Protein AF-A0AAN5CXR8-F1 (afdb_monomer_lite)

Radius of gyration: 28.24 Å; chains: 1; bounding box: 109×48×50 Å

Secondary structure (DSSP, 8-state):
---S--------EEEEEEEE-SS-EEEEEEPPTTS-S-EEEESS--GGGEEEEEEEEETTEEEEEEEETTT--EEEE-SS-EEEE---TT-GGG-EEEEEETTEEEEEETTT--EEEE-TTS-EEEESS---BEEEE--TT-------------HHHHHHHHHHHHHHHHHHHHHHHHHHHHHHHHHHT--

InterPro domains:
  IPR052883 Hisactophilin [PTHR33351] (24-126)

Sequence (191 aa):
NLSRNERASQKSFQFMVYVATVKDELYLRGGDENSNYDLELSSNCGECEHWSISKWRQRNEVGVLLKANCSGLFLVARDDHFELFEMLVGQPEQEWLPVKEENGWSFLSRFHKSWFEIYKDDNVSLVGMPTFFELEPWKEGGNAPHKNSSESPPIVVIAVVCIFVGACIAIGISYIIYKSICIRSLFINIC

Structure (mmCIF, N/CA/C/O backbone):
data_AF-A0AAN5CXR8-F1
#
_entry.id   AF-A0AAN5CXR8-F1
#
loop_
_atom_site.group_PDB
_atom_site.id
_atom_site.type_symbol
_atom_site.label_atom_id
_atom_site.label_alt_id
_atom_site.label_comp_id
_atom_site.label_asym_id
_atom_site.label_entity_id
_atom_site.label_seq_id
_atom_site.pdbx_PDB_ins_code
_atom_site.Cartn_x
_atom_site.Cartn_y
_atom_site.Cartn_z
_atom_site.occupancy
_atom_site.B_iso_or_equiv
_atom_site.auth_seq_id
_atom_site.auth_comp_id
_atom_site.auth_asym_id
_atom_site.auth_atom_id
_atom_site.pdbx_PDB_model_num
ATOM 1 N N . ASN A 1 1 ? 36.975 -2.318 -16.593 1.00 39.12 1 ASN A N 1
ATOM 2 C CA . ASN A 1 1 ? 36.931 -3.284 -15.475 1.00 39.12 1 ASN A CA 1
ATOM 3 C C . ASN A 1 1 ? 36.636 -2.557 -14.176 1.00 39.12 1 ASN A C 1
ATOM 5 O O . ASN A 1 1 ? 37.562 -2.149 -13.494 1.00 39.12 1 ASN A O 1
ATOM 9 N N . LEU A 1 2 ? 35.352 -2.347 -13.874 1.00 35.88 2 LEU A N 1
ATOM 10 C CA . LEU A 1 2 ? 34.892 -1.860 -12.572 1.00 35.88 2 LEU A CA 1
ATOM 11 C C . LEU A 1 2 ? 34.476 -3.083 -11.753 1.00 35.88 2 LEU A C 1
ATOM 13 O O . LEU A 1 2 ? 33.657 -3.887 -12.199 1.00 35.88 2 LEU A O 1
ATOM 17 N N . SER A 1 3 ? 35.123 -3.273 -10.609 1.00 44.94 3 SER A N 1
ATOM 18 C CA . SER A 1 3 ? 34.946 -4.427 -9.736 1.00 44.94 3 SER A CA 1
ATOM 19 C C . SER A 1 3 ? 33.550 -4.451 -9.110 1.00 44.94 3 SER A C 1
ATOM 21 O O . SER A 1 3 ? 33.197 -3.582 -8.316 1.00 44.94 3 SER A O 1
ATOM 23 N N . ARG A 1 4 ? 32.798 -5.510 -9.437 1.00 49.12 4 ARG A N 1
ATOM 24 C CA . ARG A 1 4 ? 31.786 -6.154 -8.582 1.00 49.12 4 ARG A CA 1
ATOM 25 C C . ARG A 1 4 ? 32.277 -6.174 -7.130 1.00 49.12 4 ARG A C 1
ATOM 27 O O . ARG A 1 4 ? 33.248 -6.880 -6.884 1.00 49.12 4 ARG A O 1
ATOM 34 N N . ASN A 1 5 ? 31.637 -5.444 -6.212 1.00 41.53 5 ASN A N 1
ATOM 35 C CA . ASN A 1 5 ? 31.382 -5.875 -4.818 1.00 41.53 5 ASN A CA 1
ATOM 36 C C . ASN A 1 5 ? 30.957 -4.775 -3.838 1.00 41.53 5 ASN A C 1
ATOM 38 O O . ASN A 1 5 ? 30.874 -5.046 -2.643 1.00 41.53 5 ASN A O 1
ATOM 42 N N . GLU A 1 6 ? 30.531 -3.596 -4.284 1.00 38.72 6 GLU A N 1
ATOM 43 C CA . GLU A 1 6 ? 29.634 -2.796 -3.441 1.00 38.72 6 GLU A CA 1
ATOM 44 C C . GLU A 1 6 ? 28.218 -3.362 -3.549 1.00 38.72 6 GLU A C 1
ATOM 46 O O . GLU A 1 6 ? 27.314 -2.800 -4.163 1.00 38.72 6 GLU A O 1
ATOM 51 N N . ARG A 1 7 ? 28.034 -4.542 -2.945 1.00 41.50 7 ARG A N 1
ATOM 52 C CA . ARG A 1 7 ? 26.725 -5.026 -2.524 1.00 41.50 7 ARG A CA 1
ATOM 53 C C . ARG A 1 7 ? 26.321 -4.091 -1.386 1.00 41.50 7 ARG A C 1
ATOM 55 O O . ARG A 1 7 ? 26.543 -4.392 -0.216 1.00 41.50 7 ARG A O 1
ATOM 62 N N . ALA A 1 8 ? 25.857 -2.894 -1.754 1.00 40.19 8 ALA A N 1
ATOM 63 C CA . ALA A 1 8 ? 25.241 -1.959 -0.835 1.00 40.19 8 ALA A CA 1
ATOM 64 C C . ALA A 1 8 ? 24.247 -2.780 -0.022 1.00 40.19 8 ALA A C 1
ATOM 66 O O . ALA A 1 8 ? 23.351 -3.400 -0.593 1.00 40.19 8 ALA A O 1
ATOM 67 N N . SER A 1 9 ? 24.483 -2.869 1.286 1.00 39.34 9 SER A N 1
ATOM 68 C CA . SER A 1 9 ? 23.532 -3.424 2.236 1.00 39.34 9 SER A CA 1
ATOM 69 C C . SER A 1 9 ? 22.230 -2.660 2.012 1.00 39.34 9 SER A C 1
ATOM 71 O O . SER A 1 9 ? 22.087 -1.505 2.422 1.00 39.34 9 SER A O 1
ATOM 73 N N . GLN A 1 10 ? 21.337 -3.252 1.220 1.00 45.62 10 GLN A N 1
ATOM 74 C CA . GLN A 1 10 ? 20.035 -2.704 0.908 1.00 45.62 10 GLN A CA 1
ATOM 75 C C . GLN A 1 10 ? 19.272 -2.837 2.217 1.00 45.62 10 GLN A C 1
ATOM 77 O O . GLN A 1 10 ? 18.736 -3.894 2.522 1.00 45.62 10 GLN A O 1
ATOM 82 N N . LYS A 1 11 ? 19.368 -1.802 3.062 1.00 48.97 11 LYS A N 1
ATOM 83 C CA . LYS A 1 11 ? 18.644 -1.730 4.328 1.00 48.97 11 LYS A CA 1
ATOM 84 C C . LYS A 1 11 ? 17.158 -1.815 3.996 1.00 48.97 11 LYS A C 1
ATOM 86 O O . LYS A 1 11 ? 16.566 -0.821 3.576 1.00 48.97 11 LYS A O 1
ATOM 91 N N . SER A 1 12 ? 16.608 -3.015 4.112 1.00 54.88 12 SER A N 1
ATOM 92 C CA . SER A 1 12 ? 15.180 -3.274 4.097 1.00 54.88 12 SER A CA 1
ATOM 93 C C . SER A 1 12 ? 14.640 -2.942 5.479 1.00 54.88 12 SER A C 1
ATOM 95 O O . SER A 1 12 ? 15.213 -3.359 6.487 1.00 54.88 12 SER A O 1
ATOM 97 N N . PHE A 1 13 ? 13.561 -2.173 5.524 1.00 64.44 13 PHE A N 1
ATOM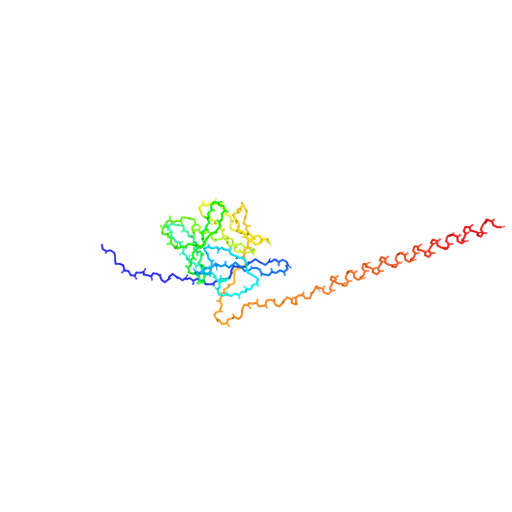 98 C CA . PHE A 1 13 ? 12.827 -1.918 6.759 1.00 64.44 13 PHE A CA 1
ATOM 99 C C . PHE A 1 13 ? 11.549 -2.743 6.714 1.00 64.44 13 PHE A C 1
ATOM 101 O O . PHE A 1 13 ? 10.846 -2.713 5.703 1.00 64.44 13 PHE A O 1
ATOM 108 N N . GLN A 1 14 ? 11.285 -3.491 7.782 1.00 67.81 14 GLN A N 1
ATOM 109 C CA . GLN A 1 14 ? 10.038 -4.224 7.957 1.00 67.81 14 GLN A CA 1
ATOM 110 C C . GLN A 1 14 ? 9.031 -3.346 8.689 1.00 67.81 14 GLN A C 1
ATOM 112 O O . GLN A 1 14 ? 9.371 -2.660 9.658 1.00 67.81 14 GLN A O 1
ATOM 117 N N . PHE A 1 15 ? 7.804 -3.357 8.201 1.00 64.38 15 PHE A N 1
ATOM 118 C CA . PHE A 1 15 ? 6.719 -2.535 8.695 1.00 64.38 15 PHE A CA 1
ATOM 119 C C . PHE A 1 15 ? 5.388 -3.235 8.442 1.00 64.38 15 PHE A C 1
ATOM 121 O O . PHE A 1 15 ? 5.289 -4.144 7.615 1.00 64.38 15 PHE A O 1
ATOM 128 N N . MET A 1 16 ? 4.369 -2.798 9.163 1.00 62.03 16 MET A N 1
ATOM 129 C CA . MET A 1 16 ? 2.993 -3.215 8.924 1.00 62.03 16 MET A CA 1
ATOM 130 C C . MET A 1 16 ? 2.282 -2.119 8.137 1.00 62.03 16 MET A C 1
ATOM 132 O O . MET A 1 16 ? 2.450 -0.934 8.438 1.00 62.03 16 MET A O 1
ATOM 136 N N . VAL A 1 17 ? 1.512 -2.518 7.124 1.00 62.72 17 VAL A N 1
ATOM 137 C CA . VAL A 1 17 ? 0.555 -1.636 6.451 1.00 62.72 17 VAL A CA 1
ATOM 138 C C . VAL A 1 17 ? -0.803 -1.945 7.044 1.00 62.72 17 VAL A C 1
ATOM 140 O O . VAL A 1 17 ? -1.322 -3.043 6.841 1.00 62.72 17 VAL A O 1
ATOM 143 N N . TYR A 1 18 ? -1.375 -0.989 7.765 1.00 59.44 18 TYR A N 1
ATOM 144 C CA . TYR A 1 18 ? -2.745 -1.107 8.234 1.00 59.44 18 TYR A CA 1
ATOM 145 C C . TYR A 1 18 ? -3.553 0.136 7.896 1.00 59.44 18 TYR A C 1
ATOM 147 O O . TYR A 1 18 ? -3.028 1.246 7.758 1.00 59.44 18 TYR A O 1
ATOM 155 N N . VAL A 1 19 ? -4.857 -0.075 7.769 1.00 56.62 19 VAL A N 1
ATOM 156 C CA . VAL A 1 19 ? -5.844 0.996 7.738 1.00 56.62 19 VAL A CA 1
ATOM 157 C C . VAL A 1 19 ? -6.598 0.950 9.053 1.00 56.62 19 VAL A C 1
ATOM 159 O O . VAL A 1 19 ? -7.332 0.004 9.338 1.00 56.62 19 VAL A O 1
ATOM 162 N N . ALA A 1 20 ? -6.412 1.989 9.867 1.00 48.31 20 ALA A N 1
ATOM 163 C CA . ALA A 1 20 ? -7.231 2.193 11.048 1.00 48.31 20 ALA A CA 1
ATOM 164 C C . ALA A 1 20 ? -8.621 2.646 10.591 1.00 48.31 20 ALA A C 1
ATOM 166 O O . ALA A 1 20 ? -8.821 3.793 10.182 1.00 48.31 20 ALA A O 1
ATOM 167 N N . THR A 1 21 ? -9.599 1.744 10.633 1.00 51.78 21 THR A N 1
ATOM 168 C CA . THR A 1 21 ? -10.997 2.146 10.493 1.00 51.78 21 THR A CA 1
ATOM 169 C C . THR A 1 21 ? -11.557 2.517 11.867 1.00 51.78 21 THR A C 1
ATOM 171 O O . THR A 1 21 ? -11.024 2.143 12.905 1.00 51.78 21 THR A O 1
ATOM 174 N N . VAL A 1 22 ? -12.672 3.251 11.896 1.00 41.12 22 VAL A N 1
ATOM 175 C CA . VAL A 1 22 ? -13.345 3.678 13.142 1.00 41.12 22 VAL A CA 1
ATOM 176 C C . VAL A 1 22 ? -13.792 2.490 14.020 1.00 41.12 22 VAL A C 1
ATOM 178 O O . VAL A 1 22 ? -14.175 2.698 15.168 1.00 41.12 22 VAL A O 1
ATOM 181 N N . LYS A 1 23 ? -13.789 1.256 13.494 1.00 45.44 23 LYS A N 1
ATOM 182 C CA . LYS A 1 23 ? -14.264 0.061 14.203 1.00 45.44 23 LYS A CA 1
ATOM 183 C C . LYS A 1 23 ? -13.231 -1.057 14.319 1.00 45.44 23 LYS A C 1
ATOM 185 O O . LYS A 1 23 ? -13.226 -1.698 15.359 1.00 45.44 23 LYS A O 1
ATOM 190 N N . ASP A 1 24 ? -12.359 -1.230 13.328 1.00 56.81 24 ASP A N 1
ATOM 191 C CA . ASP A 1 24 ? -11.393 -2.332 13.275 1.00 56.81 24 ASP A CA 1
ATOM 192 C C . ASP A 1 24 ? -10.065 -1.892 12.624 1.00 56.81 24 ASP A C 1
ATOM 194 O O . ASP A 1 24 ? -10.048 -1.033 11.732 1.00 56.81 24 ASP A O 1
ATOM 198 N N . GLU A 1 25 ? -8.951 -2.483 13.061 1.00 62.22 25 GLU A N 1
ATOM 199 C CA . GLU A 1 25 ? -7.649 -2.378 12.389 1.00 62.22 25 GLU A CA 1
ATOM 200 C C . GLU A 1 25 ? -7.552 -3.502 11.352 1.00 62.22 25 GLU A C 1
ATOM 202 O O . GLU A 1 25 ? -7.564 -4.680 11.708 1.00 62.22 25 GLU A O 1
ATOM 207 N N . LEU A 1 26 ? -7.505 -3.137 10.067 1.00 62.22 26 LEU A N 1
ATOM 208 C CA . LEU A 1 26 ? -7.327 -4.089 8.970 1.00 62.22 26 LEU A CA 1
ATOM 209 C C . LEU A 1 26 ? -5.889 -4.024 8.476 1.00 62.22 26 LEU A C 1
ATOM 211 O O . LEU A 1 26 ? -5.385 -2.946 8.141 1.00 62.22 26 LEU A O 1
ATOM 215 N N . TYR A 1 27 ? -5.247 -5.184 8.418 1.00 75.94 27 TYR A N 1
ATOM 216 C CA . TYR A 1 27 ? -3.883 -5.337 7.944 1.00 75.94 27 TYR A CA 1
ATOM 217 C C . TYR A 1 27 ? -3.891 -5.827 6.503 1.00 75.94 27 TYR A C 1
ATOM 219 O O . TYR A 1 27 ? -4.619 -6.760 6.157 1.00 75.94 27 TYR A O 1
ATOM 227 N N . LEU A 1 28 ? -3.053 -5.217 5.668 1.00 75.81 28 LEU A N 1
ATOM 228 C CA . LEU A 1 28 ? -2.824 -5.720 4.323 1.00 75.81 28 LEU A CA 1
ATOM 229 C C . LEU A 1 28 ? -2.051 -7.035 4.416 1.00 75.81 28 LEU A C 1
ATOM 231 O O . LEU A 1 28 ? -0.916 -7.048 4.893 1.00 75.81 28 LEU A O 1
ATOM 235 N N . ARG A 1 29 ? -2.638 -8.129 3.946 1.00 78.81 29 ARG A N 1
ATOM 236 C CA . ARG A 1 29 ? -2.049 -9.464 3.958 1.00 78.81 29 ARG A CA 1
ATOM 237 C C . ARG A 1 29 ? -1.599 -9.843 2.555 1.00 78.81 29 ARG A C 1
ATOM 239 O O . ARG A 1 29 ? -2.383 -9.830 1.609 1.00 78.81 29 ARG A O 1
ATOM 246 N N . GLY A 1 30 ? -0.327 -10.201 2.421 1.00 73.38 30 GLY A N 1
ATOM 247 C CA . GLY A 1 30 ? 0.144 -10.867 1.213 1.00 73.38 30 GLY A CA 1
ATOM 248 C C . GLY A 1 30 ? -0.188 -12.358 1.255 1.00 73.38 30 GLY A C 1
ATOM 249 O O . GLY A 1 30 ? 0.042 -12.989 2.289 1.00 73.38 30 GLY A O 1
ATOM 250 N N . GLY A 1 31 ? -0.692 -12.918 0.151 1.00 66.12 31 GLY A N 1
ATOM 251 C CA . GLY A 1 31 ? -0.877 -14.362 -0.000 1.00 66.12 31 GLY A CA 1
ATOM 252 C C . GLY A 1 31 ? 0.393 -15.163 0.322 1.00 66.12 31 GLY A C 1
ATOM 253 O O . GLY A 1 31 ? 1.524 -14.678 0.157 1.00 66.12 31 GLY A O 1
ATOM 254 N N . ASP A 1 32 ? 0.203 -16.383 0.830 1.00 67.06 32 ASP A N 1
ATOM 255 C CA . ASP A 1 32 ? 1.283 -17.348 1.024 1.00 67.06 32 ASP A CA 1
ATOM 256 C C . ASP A 1 32 ? 1.622 -18.072 -0.294 1.00 67.06 32 ASP A C 1
ATOM 258 O O . ASP A 1 32 ? 0.936 -17.923 -1.303 1.00 67.06 32 ASP A O 1
ATOM 262 N N . GLU A 1 33 ? 2.711 -18.846 -0.318 1.00 61.25 33 GLU A N 1
ATOM 263 C CA . GLU A 1 33 ? 3.164 -19.542 -1.537 1.00 61.25 33 GLU A CA 1
ATOM 264 C C . GLU A 1 33 ? 2.138 -20.549 -2.104 1.00 61.25 33 GLU A C 1
ATOM 266 O O . GLU A 1 33 ? 2.254 -20.957 -3.259 1.00 61.25 33 GLU A O 1
ATOM 271 N N . ASN A 1 34 ? 1.133 -20.950 -1.317 1.00 61.91 34 ASN A N 1
ATOM 272 C CA . ASN A 1 34 ? 0.089 -21.904 -1.690 1.00 61.91 34 ASN A CA 1
ATOM 273 C C . ASN A 1 34 ? -1.275 -21.239 -1.950 1.00 61.91 34 ASN A C 1
ATOM 275 O O . ASN A 1 34 ? -2.152 -21.875 -2.539 1.00 61.91 34 ASN A O 1
A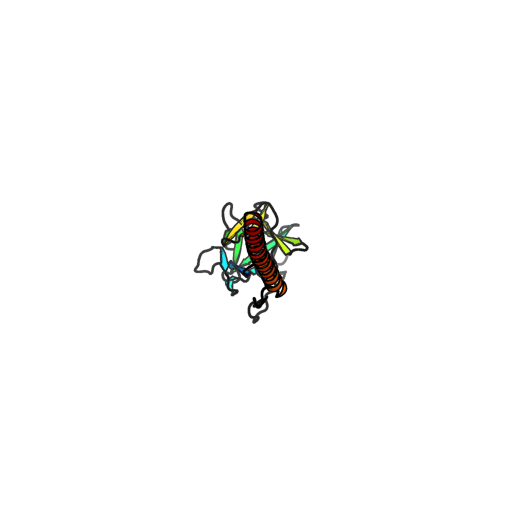TOM 279 N N . SER A 1 35 ? -1.475 -19.996 -1.505 1.00 55.81 35 SER A N 1
ATOM 280 C CA . SER A 1 35 ? -2.761 -19.298 -1.469 1.00 55.81 35 SER A CA 1
ATOM 281 C C . SER A 1 35 ? -2.796 -18.120 -2.444 1.00 55.81 35 SER A C 1
ATOM 283 O O . SER A 1 35 ? -3.092 -17.000 -2.043 1.00 55.81 35 SER A O 1
ATOM 285 N N . ASN A 1 36 ? -2.504 -18.396 -3.718 1.00 58.31 36 ASN A N 1
ATOM 286 C CA . ASN A 1 36 ? -2.530 -17.447 -4.832 1.00 58.31 36 ASN A CA 1
ATOM 287 C C . ASN A 1 36 ? -1.656 -16.189 -4.659 1.00 58.31 36 ASN A C 1
ATOM 289 O O . ASN A 1 36 ? -1.329 -15.710 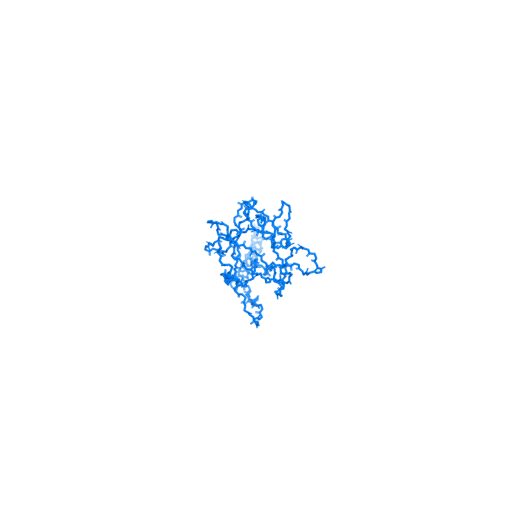-3.580 1.00 58.31 36 ASN A O 1
ATOM 293 N N . TYR A 1 37 ? -1.313 -15.591 -5.792 1.00 66.44 37 TYR A N 1
ATOM 294 C CA . TYR A 1 37 ? -0.666 -14.284 -5.894 1.00 66.44 37 TYR A CA 1
ATOM 295 C C . TYR A 1 37 ? -1.591 -13.126 -5.464 1.00 66.44 37 TYR A C 1
ATOM 297 O O . TYR A 1 37 ? -1.406 -11.989 -5.890 1.00 66.44 37 TYR A O 1
ATOM 305 N N . ASP A 1 38 ? -2.591 -13.411 -4.634 1.00 72.50 38 ASP A N 1
ATOM 306 C CA . ASP A 1 38 ? -3.675 -12.507 -4.296 1.00 72.50 38 ASP A CA 1
ATOM 307 C C . ASP A 1 38 ? -3.322 -11.673 -3.055 1.00 72.50 38 ASP A C 1
ATOM 309 O O . ASP A 1 38 ? -2.443 -11.998 -2.243 1.00 72.50 38 ASP A O 1
ATOM 313 N N . LEU A 1 39 ? -4.005 -10.540 -2.946 1.00 75.81 39 LEU A N 1
ATOM 314 C CA . LEU A 1 39 ? -3.877 -9.579 -1.864 1.00 75.81 39 LEU A CA 1
ATOM 315 C C . LEU A 1 39 ? -5.171 -9.603 -1.057 1.00 75.81 39 LEU A C 1
ATOM 317 O O . LEU A 1 39 ? -6.250 -9.429 -1.619 1.00 75.81 39 LEU A O 1
ATOM 321 N N . GLU A 1 40 ? -5.064 -9.797 0.250 1.00 81.62 40 GLU A N 1
ATOM 322 C CA . GLU A 1 40 ? -6.222 -9.905 1.136 1.00 81.62 40 GLU A CA 1
ATOM 323 C C . GLU A 1 40 ? -6.117 -8.893 2.274 1.00 81.62 40 GLU A C 1
ATOM 325 O O . GLU A 1 40 ? -5.034 -8.391 2.588 1.00 81.62 40 GLU A O 1
ATOM 330 N N . LEU A 1 41 ? -7.239 -8.603 2.927 1.00 79.12 41 LEU A N 1
ATOM 331 C CA . LEU A 1 41 ? -7.230 -7.931 4.220 1.00 79.12 41 LEU A CA 1
ATOM 332 C C . LEU A 1 41 ? -7.444 -8.947 5.331 1.00 79.12 41 LEU A C 1
ATOM 334 O O . LEU A 1 41 ? -8.219 -9.893 5.207 1.00 79.12 41 LEU A O 1
ATOM 338 N N . SER A 1 42 ? -6.745 -8.739 6.437 1.00 77.88 42 SER A N 1
ATOM 339 C CA . SER A 1 42 ? -6.815 -9.599 7.608 1.00 77.88 42 SER A CA 1
ATOM 340 C C . SER A 1 42 ? -7.127 -8.764 8.838 1.00 77.88 42 SER A C 1
ATOM 342 O O . SER A 1 42 ? -6.524 -7.715 9.065 1.00 77.88 42 SER A O 1
ATOM 344 N N . SER A 1 43 ? -8.056 -9.248 9.663 1.00 74.69 43 SER A N 1
ATOM 345 C CA . SER A 1 43 ? -8.320 -8.690 10.995 1.00 74.69 43 SER A CA 1
ATOM 346 C C . SER A 1 43 ? -7.290 -9.144 12.034 1.00 74.69 43 SER A C 1
ATOM 348 O O . SER A 1 43 ? -7.330 -8.707 13.181 1.00 74.69 43 SER A O 1
ATOM 350 N N . ASN A 1 44 ? -6.407 -10.076 11.663 1.00 74.94 44 ASN A N 1
ATOM 351 C CA . ASN A 1 44 ? -5.386 -10.635 12.533 1.00 74.94 44 ASN A CA 1
ATOM 352 C C . ASN A 1 44 ? -4.014 -10.224 12.015 1.00 74.94 44 ASN A C 1
ATOM 354 O O . ASN A 1 44 ? -3.725 -10.365 10.834 1.00 74.94 44 ASN A O 1
ATOM 358 N N . CYS A 1 45 ? -3.144 -9.783 12.911 1.00 71.12 45 CYS A N 1
ATOM 359 C CA . CYS A 1 45 ? -1.757 -9.524 12.564 1.00 71.12 45 CYS A CA 1
ATOM 360 C C . CYS A 1 45 ? -0.931 -10.806 12.749 1.00 71.12 45 CYS A C 1
ATOM 362 O O . CYS A 1 45 ? -0.795 -11.311 13.867 1.00 71.12 45 CYS A O 1
ATOM 364 N N . GLY A 1 46 ? -0.379 -11.321 11.655 1.00 73.25 46 GLY A N 1
ATOM 365 C CA . GLY A 1 46 ? 0.546 -12.447 11.600 1.00 73.25 46 GLY A CA 1
ATOM 366 C C . GLY A 1 46 ? 1.709 -12.169 10.643 1.00 73.25 46 GLY A C 1
ATOM 367 O O . GLY A 1 46 ? 1.962 -11.036 10.242 1.00 73.25 46 GLY A O 1
ATOM 368 N N . GLU A 1 47 ? 2.461 -13.209 10.275 1.00 74.38 47 GLU A N 1
ATOM 369 C CA . GLU A 1 47 ? 3.659 -13.043 9.438 1.00 74.38 47 GLU A CA 1
ATOM 370 C C . GLU A 1 47 ? 3.362 -12.540 8.018 1.00 74.38 47 GLU A C 1
ATOM 372 O O . GLU A 1 47 ? 4.223 -11.900 7.406 1.00 74.38 47 GLU A O 1
ATOM 377 N N . CYS A 1 48 ? 2.166 -12.819 7.496 1.00 80.12 48 CYS A N 1
ATOM 378 C CA . CYS A 1 48 ? 1.768 -12.459 6.136 1.00 80.12 48 CYS A CA 1
ATOM 379 C C . CYS A 1 48 ? 1.278 -11.004 6.018 1.00 80.12 48 CYS A C 1
ATOM 381 O O . CYS A 1 48 ? 1.212 -10.459 4.918 1.00 80.12 48 CYS A O 1
ATOM 383 N N . GLU A 1 49 ? 0.975 -10.364 7.143 1.00 82.69 49 GLU A N 1
ATOM 384 C CA . GLU A 1 49 ? 0.603 -8.955 7.266 1.00 82.69 49 GLU A CA 1
ATOM 385 C C . GLU A 1 49 ? 1.832 -8.032 7.358 1.00 82.69 49 GLU A C 1
ATOM 387 O O . GLU A 1 49 ? 1.726 -6.802 7.360 1.00 82.69 49 GLU A O 1
ATOM 392 N N . HIS A 1 50 ? 3.028 -8.621 7.430 1.00 83.44 50 HIS A N 1
ATOM 393 C CA . HIS A 1 50 ? 4.283 -7.888 7.448 1.00 83.44 50 HIS A CA 1
ATOM 394 C C . HIS A 1 50 ? 4.779 -7.615 6.033 1.00 83.44 50 HIS A C 1
ATOM 396 O O . HIS A 1 50 ? 4.820 -8.492 5.166 1.00 83.44 50 HIS A O 1
ATOM 402 N N . TRP A 1 51 ? 5.265 -6.395 5.833 1.00 87.88 51 TRP A N 1
ATOM 403 C CA . TRP A 1 51 ? 5.815 -5.938 4.569 1.00 87.88 51 TRP A CA 1
ATOM 404 C C . TRP A 1 51 ? 7.236 -5.430 4.763 1.00 87.88 51 TRP A C 1
ATOM 406 O O . TRP A 1 51 ? 7.598 -4.855 5.786 1.00 87.88 51 TRP A O 1
ATOM 416 N N . SER A 1 52 ? 8.075 -5.637 3.757 1.00 87.69 52 SER A N 1
ATOM 417 C CA . SER A 1 52 ? 9.419 -5.073 3.693 1.00 87.69 52 SER A CA 1
ATOM 418 C C . SER A 1 52 ? 9.478 -4.001 2.613 1.00 87.69 52 SER A C 1
ATOM 420 O O . SER A 1 52 ? 9.178 -4.269 1.451 1.00 87.69 52 SER A O 1
ATOM 422 N N . ILE A 1 53 ? 9.909 -2.791 2.976 1.00 88.75 53 ILE A N 1
ATOM 423 C CA . ILE A 1 53 ? 10.184 -1.716 2.022 1.00 88.75 53 ILE A CA 1
ATOM 424 C C . ILE A 1 53 ? 11.642 -1.841 1.633 1.00 88.75 53 ILE A C 1
ATOM 426 O O . ILE A 1 53 ? 12.551 -1.724 2.462 1.00 88.75 53 ILE A O 1
ATOM 430 N N . SER A 1 54 ? 11.863 -2.045 0.343 1.00 88.44 54 SER A N 1
ATOM 431 C CA . SER A 1 54 ? 13.192 -1.999 -0.243 1.00 88.44 54 SER A CA 1
ATOM 432 C C . SER A 1 54 ? 13.319 -0.755 -1.098 1.00 88.44 54 SER A C 1
ATOM 434 O O . SER A 1 54 ? 12.485 -0.489 -1.959 1.00 88.44 54 SER A O 1
ATOM 436 N N . LYS A 1 55 ? 14.381 0.022 -0.871 1.00 86.44 55 LYS A N 1
ATOM 43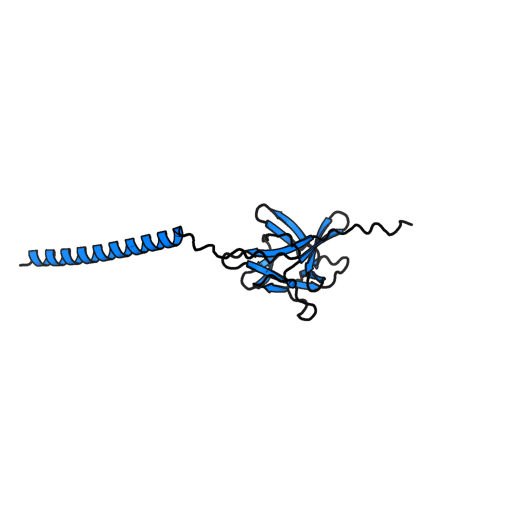7 C CA . LYS A 1 55 ? 14.695 1.164 -1.732 1.00 86.44 55 LYS A CA 1
ATOM 438 C C . LYS A 1 55 ? 14.932 0.662 -3.148 1.00 86.44 55 LYS A C 1
ATOM 440 O O . LYS A 1 55 ? 15.760 -0.229 -3.350 1.00 86.44 55 LYS A O 1
ATOM 445 N N . TRP A 1 56 ? 14.261 1.291 -4.098 1.00 83.50 56 TRP A N 1
ATOM 446 C CA . TRP A 1 56 ? 14.513 1.128 -5.515 1.00 83.50 56 TRP A CA 1
ATOM 447 C C . TRP A 1 56 ? 15.012 2.453 -6.071 1.00 83.50 56 TRP A C 1
ATOM 449 O O . TRP A 1 56 ? 14.504 3.528 -5.747 1.00 83.50 56 TRP A O 1
ATOM 459 N N . ARG A 1 57 ? 16.079 2.382 -6.861 1.00 77.00 57 ARG A N 1
ATOM 460 C CA . ARG A 1 57 ? 16.691 3.565 -7.448 1.00 77.00 57 ARG A CA 1
ATOM 461 C C . ARG A 1 57 ? 17.058 3.274 -8.884 1.00 77.00 57 ARG A C 1
ATOM 463 O O . ARG A 1 57 ? 17.940 2.458 -9.142 1.00 77.00 57 ARG A O 1
ATOM 470 N N . GLN A 1 58 ? 16.456 4.021 -9.797 1.00 74.38 58 GLN A N 1
ATOM 471 C CA . GLN A 1 58 ? 16.892 4.066 -11.182 1.00 74.38 58 GLN A CA 1
ATOM 472 C C . GLN A 1 58 ? 17.297 5.495 -11.519 1.00 74.38 58 GLN A C 1
ATOM 474 O O . GLN A 1 58 ? 16.501 6.431 -11.468 1.00 74.38 58 GLN A O 1
ATOM 479 N N . ARG A 1 59 ? 18.586 5.663 -11.836 1.00 73.94 59 ARG A N 1
ATOM 480 C CA . ARG A 1 59 ? 19.220 6.960 -12.114 1.00 73.94 59 ARG A CA 1
ATOM 481 C C . ARG A 1 59 ? 19.001 7.966 -10.965 1.00 73.94 59 ARG A C 1
ATOM 483 O O . ARG A 1 59 ? 19.711 7.911 -9.956 1.00 73.94 59 ARG A O 1
ATOM 490 N N . ASN A 1 60 ? 18.008 8.842 -11.113 1.00 71.50 60 ASN A N 1
ATOM 491 C CA . ASN A 1 60 ? 17.732 9.990 -10.245 1.00 71.50 60 ASN A CA 1
ATOM 492 C C . ASN A 1 60 ? 16.400 9.887 -9.500 1.00 71.50 60 ASN A C 1
ATOM 494 O O . ASN A 1 60 ? 16.042 10.802 -8.766 1.00 71.50 60 ASN A O 1
ATOM 498 N N . GLU A 1 61 ? 15.673 8.794 -9.682 1.00 74.56 61 GLU A N 1
ATOM 499 C CA . GLU A 1 61 ? 14.354 8.624 -9.098 1.00 74.56 61 GLU A CA 1
ATOM 500 C C . GLU A 1 61 ? 14.453 7.666 -7.915 1.00 74.56 61 GLU A C 1
ATOM 502 O O . GLU A 1 61 ? 15.117 6.626 -7.988 1.00 74.56 61 GLU A O 1
ATOM 507 N N . VAL A 1 62 ? 13.850 8.066 -6.797 1.00 83.12 62 VAL A N 1
ATOM 508 C CA . VAL A 1 62 ? 13.815 7.285 -5.562 1.00 83.12 62 VAL A CA 1
ATOM 509 C C . VAL A 1 62 ? 12.402 6.757 -5.408 1.00 83.12 62 VAL A C 1
ATOM 511 O O . VAL A 1 62 ? 11.475 7.531 -5.193 1.00 83.12 62 VAL A O 1
ATOM 514 N N . GLY A 1 63 ? 12.263 5.445 -5.533 1.00 89.56 63 GLY A N 1
ATOM 515 C CA . GLY A 1 63 ? 11.033 4.724 -5.246 1.00 89.56 63 GLY A CA 1
ATOM 516 C C . GLY A 1 63 ? 11.276 3.632 -4.216 1.00 89.56 63 GLY A C 1
ATOM 517 O O . GLY A 1 63 ? 12.370 3.480 -3.655 1.00 89.56 63 GLY A O 1
ATOM 518 N N . VAL A 1 64 ? 10.238 2.852 -3.975 1.00 92.56 64 VAL A N 1
ATOM 519 C CA . VAL A 1 64 ? 10.278 1.673 -3.123 1.00 92.56 64 VAL A CA 1
ATOM 520 C C . VAL A 1 64 ? 9.594 0.507 -3.811 1.00 92.56 64 VAL A C 1
ATOM 522 O O . VAL A 1 64 ? 8.723 0.688 -4.658 1.00 92.56 64 VAL A O 1
ATOM 525 N N . LEU A 1 65 ? 10.008 -0.687 -3.417 1.00 92.81 65 LEU A N 1
ATOM 526 C CA . LEU A 1 65 ? 9.289 -1.923 -3.674 1.00 92.81 65 LEU A CA 1
ATOM 527 C C . LEU A 1 65 ? 8.692 -2.389 -2.349 1.00 92.81 65 LEU A C 1
ATOM 529 O O . LEU A 1 65 ? 9.373 -2.333 -1.316 1.00 92.81 65 LEU A O 1
ATOM 533 N N . LEU A 1 66 ? 7.447 -2.847 -2.393 1.00 92.81 66 LEU A N 1
ATOM 534 C CA . LEU A 1 66 ? 6.722 -3.378 -1.245 1.00 92.81 66 LEU A CA 1
ATOM 535 C C . LEU A 1 66 ? 6.734 -4.899 -1.357 1.00 92.81 66 LEU A C 1
ATOM 537 O O . LEU A 1 66 ? 6.173 -5.442 -2.300 1.00 92.81 66 LEU A O 1
ATOM 541 N N . LYS A 1 67 ? 7.430 -5.576 -0.444 1.00 91.50 67 LYS A N 1
ATOM 542 C CA . LYS A 1 67 ? 7.619 -7.030 -0.471 1.00 91.50 67 LYS A CA 1
ATOM 543 C C . LYS A 1 67 ? 6.826 -7.681 0.657 1.00 91.50 67 LYS A C 1
ATOM 545 O O . LYS A 1 67 ? 7.100 -7.374 1.817 1.00 91.50 67 LYS A O 1
ATOM 550 N N . ALA A 1 68 ? 5.899 -8.572 0.334 1.00 88.88 68 ALA A N 1
ATOM 551 C CA . ALA A 1 68 ? 5.189 -9.386 1.310 1.00 88.88 68 ALA A CA 1
ATOM 552 C C . ALA A 1 68 ? 6.188 -10.296 2.036 1.00 88.88 68 ALA A C 1
ATOM 554 O O . ALA A 1 68 ? 7.027 -10.942 1.404 1.00 88.88 68 ALA A O 1
ATOM 555 N N . ASN A 1 69 ? 6.141 -10.330 3.366 1.00 85.19 69 ASN A N 1
ATOM 556 C CA . ASN A 1 69 ? 7.107 -11.096 4.148 1.00 85.19 69 ASN A CA 1
ATOM 557 C C . ASN A 1 69 ? 6.876 -12.613 4.040 1.00 85.19 69 ASN A C 1
ATOM 559 O O . ASN A 1 69 ? 7.855 -13.347 3.970 1.00 85.19 69 ASN A O 1
ATOM 563 N N . CYS A 1 70 ? 5.615 -13.059 3.959 1.00 84.31 70 CYS A N 1
ATOM 564 C CA . CYS A 1 70 ? 5.251 -14.481 3.859 1.00 84.31 70 CYS A CA 1
ATOM 565 C C . CYS A 1 70 ? 5.802 -15.158 2.603 1.00 84.31 70 CYS A C 1
ATOM 567 O O . CYS A 1 70 ? 6.544 -16.128 2.689 1.00 84.31 70 CYS A O 1
ATOM 569 N N . SER A 1 71 ? 5.436 -14.641 1.432 1.00 87.00 71 SER A N 1
ATOM 570 C CA . SER A 1 71 ? 5.803 -15.229 0.139 1.00 87.00 71 SER A CA 1
ATOM 571 C C . SER A 1 71 ? 7.110 -14.673 -0.420 1.00 87.00 71 SER A C 1
ATOM 573 O O . SER A 1 71 ? 7.678 -15.193 -1.374 1.00 87.00 71 SER A O 1
ATOM 575 N N . GLY A 1 72 ? 7.596 -13.561 0.131 1.00 88.31 72 GLY A N 1
ATOM 576 C CA . GLY A 1 72 ? 8.739 -12.850 -0.415 1.00 88.31 72 GLY A CA 1
ATOM 577 C C . GLY A 1 72 ? 8.480 -12.208 -1.787 1.00 88.31 72 GLY A C 1
ATOM 578 O O . GLY A 1 72 ? 9.432 -11.785 -2.448 1.00 88.31 72 GLY A O 1
ATOM 579 N N . LEU A 1 73 ? 7.222 -12.123 -2.209 1.00 91.06 73 LEU A N 1
ATOM 580 C CA . LEU A 1 73 ? 6.801 -11.535 -3.475 1.00 91.06 73 LEU A CA 1
ATOM 581 C C . LEU A 1 73 ? 6.522 -10.039 -3.325 1.00 91.06 73 LEU A C 1
ATOM 583 O O . LEU A 1 73 ? 6.394 -9.521 -2.218 1.00 91.06 73 LEU A O 1
ATOM 587 N N . PHE A 1 74 ? 6.463 -9.326 -4.441 1.00 92.00 74 PHE A N 1
ATOM 588 C CA . PHE A 1 74 ? 6.338 -7.874 -4.482 1.00 92.00 74 PHE A CA 1
ATOM 589 C C . PHE A 1 74 ? 4.943 -7.453 -4.916 1.00 92.00 74 PHE A C 1
ATOM 591 O O . PHE A 1 74 ? 4.386 -8.051 -5.829 1.00 92.00 74 PHE A O 1
ATOM 598 N N . LEU A 1 75 ? 4.410 -6.404 -4.292 1.00 93.31 75 LEU A N 1
ATOM 599 C CA . LEU A 1 75 ? 3.135 -5.815 -4.680 1.00 93.31 75 LEU A CA 1
ATOM 600 C C . LEU A 1 75 ? 3.247 -5.170 -6.061 1.00 93.31 75 LEU A C 1
ATOM 602 O O . LEU A 1 75 ? 4.049 -4.249 -6.264 1.00 93.31 75 LEU A O 1
ATOM 606 N N . VAL A 1 76 ? 2.395 -5.623 -6.971 1.00 93.81 76 VAL A N 1
ATOM 607 C CA . VAL A 1 76 ? 2.291 -5.153 -8.347 1.00 93.81 76 VAL A CA 1
ATOM 608 C C . VAL A 1 76 ? 0.905 -4.573 -8.572 1.00 93.81 76 VAL A C 1
ATOM 610 O O . VAL A 1 76 ? -0.102 -5.189 -8.232 1.00 93.81 76 VAL A O 1
ATOM 613 N N . ALA A 1 77 ? 0.855 -3.386 -9.168 1.00 93.81 77 ALA A N 1
ATOM 614 C CA . ALA A 1 77 ? -0.396 -2.790 -9.608 1.00 93.81 77 ALA A CA 1
ATOM 615 C C . ALA A 1 77 ? -0.653 -3.114 -11.083 1.00 93.81 77 ALA A C 1
ATOM 617 O O . ALA A 1 77 ? 0.102 -2.681 -11.959 1.00 93.81 77 ALA A O 1
ATOM 618 N N . ARG A 1 78 ? -1.732 -3.842 -11.367 1.00 90.69 78 ARG A N 1
ATOM 619 C CA . ARG A 1 78 ? -2.244 -4.079 -12.723 1.00 90.69 78 ARG A CA 1
ATOM 620 C C . ARG A 1 78 ? -3.365 -3.089 -13.041 1.00 90.69 78 ARG A C 1
ATOM 622 O O . ARG A 1 78 ? -3.722 -2.266 -12.203 1.00 90.69 78 ARG A O 1
ATOM 629 N N . ASP A 1 79 ? -3.851 -3.115 -14.279 1.00 84.81 79 ASP A N 1
ATOM 630 C CA . ASP A 1 79 ? -4.863 -2.162 -14.757 1.00 84.81 79 ASP A CA 1
ATOM 631 C C . ASP A 1 79 ? -6.174 -2.246 -13.951 1.00 84.81 79 ASP A C 1
ATOM 633 O O . ASP A 1 79 ? -6.815 -1.225 -13.708 1.00 84.81 79 ASP A O 1
ATOM 637 N N . ASP A 1 80 ? -6.570 -3.447 -13.525 1.00 81.06 80 ASP A N 1
ATOM 638 C CA . ASP A 1 80 ? -7.856 -3.731 -12.876 1.00 81.06 80 ASP A CA 1
ATOM 639 C C . ASP A 1 80 ? -7.744 -4.415 -11.505 1.00 81.06 80 ASP A C 1
ATOM 641 O O . ASP A 1 80 ? -8.753 -4.566 -10.817 1.00 81.06 80 ASP A O 1
ATOM 645 N N . HIS A 1 81 ? -6.543 -4.813 -11.083 1.00 85.75 81 HIS A N 1
ATOM 646 C CA . HIS A 1 81 ? -6.329 -5.514 -9.818 1.00 85.75 81 HIS A CA 1
ATOM 647 C C . HIS A 1 81 ? -4.905 -5.329 -9.280 1.00 85.75 81 HIS A C 1
ATOM 649 O O . HIS A 1 81 ? -4.035 -4.714 -9.903 1.00 85.75 81 HIS A O 1
ATOM 655 N N . PHE A 1 82 ? -4.673 -5.888 -8.098 1.00 89.12 82 PHE A N 1
ATOM 656 C CA . PHE A 1 82 ? -3.361 -6.004 -7.480 1.00 89.12 82 PHE A CA 1
ATOM 657 C C . PHE A 1 82 ? -2.980 -7.466 -7.399 1.00 89.12 82 PHE A C 1
ATOM 659 O O . PHE A 1 82 ? -3.826 -8.310 -7.119 1.00 89.12 82 PHE A O 1
ATOM 666 N N . GLU A 1 83 ? -1.702 -7.746 -7.595 1.00 90.25 83 GLU A N 1
ATOM 667 C CA . GLU A 1 83 ? -1.158 -9.082 -7.402 1.00 90.25 83 GLU A CA 1
ATOM 668 C C . GLU A 1 83 ? 0.201 -9.004 -6.711 1.00 90.25 83 GLU A C 1
ATOM 670 O O . GLU A 1 83 ? 0.876 -7.968 -6.687 1.00 90.25 83 GLU A O 1
ATOM 675 N N . LEU A 1 84 ? 0.617 -10.127 -6.152 1.00 90.62 84 LEU A N 1
ATOM 676 C CA . LEU A 1 84 ? 1.980 -10.376 -5.742 1.00 90.62 84 LEU A CA 1
ATOM 677 C C . LEU A 1 84 ? 2.743 -10.993 -6.908 1.00 90.62 84 LEU A C 1
ATOM 679 O O . LEU A 1 84 ? 2.243 -11.873 -7.592 1.00 90.62 84 LEU A O 1
ATOM 683 N N . PHE A 1 85 ? 3.978 -10.571 -7.146 1.00 91.38 85 PHE A N 1
ATOM 684 C CA . PHE A 1 85 ? 4.785 -11.167 -8.206 1.00 91.38 85 PHE A CA 1
ATOM 685 C C . PHE A 1 85 ? 6.272 -11.155 -7.872 1.00 91.38 85 PHE A C 1
ATOM 687 O O . PHE A 1 85 ? 6.736 -10.397 -7.017 1.00 91.38 85 PHE A O 1
ATOM 694 N N . GLU A 1 86 ? 7.051 -11.998 -8.548 1.00 91.56 86 GLU A N 1
ATOM 695 C CA . GLU A 1 86 ? 8.507 -11.973 -8.412 1.00 91.56 86 GLU A CA 1
ATOM 696 C C . GLU A 1 86 ? 9.077 -10.615 -8.850 1.00 91.56 86 GLU A C 1
ATOM 698 O O . GLU A 1 86 ? 8.533 -9.944 -9.733 1.00 91.56 86 GLU A O 1
ATOM 703 N N . MET A 1 87 ? 10.200 -10.199 -8.250 1.00 89.69 87 MET A N 1
ATOM 704 C CA . MET A 1 87 ? 10.839 -8.944 -8.651 1.00 89.69 87 MET A CA 1
ATOM 705 C C . MET A 1 87 ? 11.364 -9.052 -10.075 1.00 89.69 87 MET A C 1
ATOM 707 O O . MET A 1 87 ? 12.252 -9.856 -10.365 1.00 89.69 87 MET A O 1
ATOM 711 N N . LEU A 1 88 ? 10.869 -8.176 -10.940 1.00 89.19 88 LEU A N 1
ATOM 712 C CA . LEU A 1 88 ? 11.308 -8.085 -12.319 1.00 89.19 88 LEU A CA 1
ATOM 713 C C . LEU A 1 88 ? 11.992 -6.738 -12.548 1.00 89.19 88 LEU A C 1
ATOM 715 O O . LEU A 1 88 ? 11.407 -5.665 -12.400 1.00 89.19 88 LEU A O 1
ATOM 719 N N . VAL A 1 89 ? 13.269 -6.793 -12.929 1.00 84.88 89 VAL A N 1
ATOM 720 C CA . VAL A 1 89 ? 14.072 -5.588 -13.157 1.00 84.88 89 VAL A CA 1
ATOM 721 C C . VAL A 1 89 ? 13.481 -4.780 -14.312 1.00 84.88 89 VAL A C 1
ATOM 723 O O . VAL A 1 89 ? 13.428 -5.253 -15.445 1.00 84.88 89 VAL A O 1
ATOM 726 N N . GLY A 1 90 ? 13.104 -3.532 -14.028 1.00 83.50 90 GLY A N 1
ATOM 727 C CA . GLY A 1 90 ? 12.553 -2.608 -15.021 1.00 83.50 90 GLY A CA 1
ATOM 728 C C . GLY A 1 90 ? 11.050 -2.754 -15.265 1.00 83.50 90 GLY A C 1
ATOM 729 O O . GLY A 1 90 ? 10.592 -2.302 -16.310 1.00 83.50 90 GLY A O 1
ATOM 730 N N . GLN A 1 91 ? 10.308 -3.381 -14.344 1.00 90.00 91 GLN A N 1
ATOM 731 C CA . GLN A 1 91 ? 8.841 -3.376 -14.335 1.00 90.00 91 GLN A CA 1
ATOM 732 C C . GLN A 1 91 ? 8.316 -2.234 -13.445 1.00 90.00 91 GLN A C 1
ATOM 734 O O . GLN A 1 91 ? 8.320 -2.370 -12.216 1.00 90.00 91 GLN A O 1
ATOM 739 N N . PRO A 1 92 ? 7.878 -1.104 -14.030 1.00 91.31 92 PRO A N 1
ATOM 740 C CA . PRO A 1 92 ? 7.397 0.053 -13.274 1.00 91.31 92 PRO A CA 1
ATOM 741 C C . PRO A 1 92 ? 6.110 -0.205 -12.477 1.00 91.31 92 PRO A C 1
ATOM 743 O O . PRO A 1 92 ? 5.788 0.563 -11.572 1.00 91.31 92 PRO A O 1
ATOM 746 N N . GLU A 1 93 ? 5.377 -1.273 -12.779 1.00 94.62 93 GLU A N 1
ATOM 747 C CA . GLU A 1 93 ? 4.165 -1.712 -12.080 1.00 94.62 93 GLU A CA 1
ATOM 748 C C . GLU A 1 93 ? 4.446 -2.138 -10.629 1.00 94.62 93 GLU A C 1
ATOM 750 O O . GLU A 1 93 ? 3.544 -2.116 -9.792 1.00 94.62 93 GLU A O 1
ATOM 755 N N . GLN A 1 94 ? 5.698 -2.502 -10.326 1.00 94.06 94 GLN A N 1
ATOM 756 C CA . GLN A 1 94 ? 6.162 -2.876 -8.983 1.00 94.06 94 GLN A CA 1
ATOM 757 C C . GLN A 1 94 ? 6.717 -1.673 -8.200 1.00 94.06 94 GLN A C 1
ATOM 759 O O . GLN A 1 94 ? 7.093 -1.798 -7.032 1.00 94.06 94 GLN A O 1
ATOM 764 N N . GLU A 1 95 ? 6.831 -0.512 -8.852 1.00 93.94 95 GLU A N 1
ATOM 765 C CA . GLU A 1 95 ? 7.495 0.667 -8.313 1.00 93.94 95 GLU A CA 1
ATOM 766 C C . GLU A 1 95 ? 6.496 1.636 -7.681 1.00 93.94 95 GLU A C 1
ATOM 768 O O . GLU A 1 95 ? 5.577 2.157 -8.322 1.00 93.94 95 GLU A O 1
ATOM 773 N N . TRP A 1 96 ? 6.763 1.965 -6.422 1.00 94.69 96 TRP A N 1
ATOM 774 C CA . TRP A 1 96 ? 5.939 2.852 -5.614 1.00 94.69 96 TRP A CA 1
ATOM 775 C C . TRP A 1 96 ? 6.721 4.106 -5.234 1.00 94.69 96 TRP A C 1
ATOM 777 O O . TRP A 1 96 ? 7.902 4.043 -4.888 1.00 94.69 96 TRP A O 1
ATOM 787 N N . LEU A 1 97 ? 6.075 5.267 -5.275 1.00 93.88 97 LEU A N 1
ATOM 788 C CA . LEU A 1 97 ? 6.617 6.506 -4.723 1.00 93.88 97 LEU A CA 1
ATOM 789 C C . LEU A 1 97 ? 5.997 6.732 -3.345 1.00 93.88 97 LEU A C 1
ATOM 791 O O . LEU A 1 97 ? 4.805 7.042 -3.275 1.00 93.88 97 LEU A O 1
ATOM 795 N N . PRO A 1 98 ? 6.768 6.573 -2.255 1.00 92.75 98 PRO A N 1
ATOM 796 C CA . PRO A 1 98 ? 6.260 6.860 -0.928 1.00 92.75 98 PRO A CA 1
ATOM 797 C C . PRO A 1 98 ? 6.216 8.375 -0.721 1.00 92.75 98 PRO A C 1
ATOM 799 O O . PRO A 1 98 ? 7.200 9.078 -0.967 1.00 92.75 98 PRO A O 1
ATOM 802 N N . VAL A 1 99 ? 5.094 8.877 -0.224 1.00 93.38 99 VAL A N 1
ATOM 803 C CA . VAL A 1 99 ? 4.910 10.284 0.136 1.00 93.38 99 VAL A CA 1
ATOM 804 C C . VAL A 1 99 ? 4.543 10.348 1.612 1.00 93.38 99 VAL A C 1
ATOM 806 O O . VAL A 1 99 ? 3.638 9.652 2.060 1.00 93.38 99 VAL A O 1
ATOM 809 N N . LYS A 1 100 ? 5.290 11.138 2.391 1.00 91.50 100 LYS A N 1
ATOM 810 C CA . LYS A 1 100 ? 5.002 11.368 3.811 1.00 91.50 100 LYS A CA 1
ATOM 811 C C . LYS A 1 100 ? 4.320 12.715 3.974 1.00 91.50 100 LYS A C 1
ATOM 813 O O . LYS A 1 100 ? 4.902 13.736 3.616 1.00 91.50 100 LYS A O 1
ATOM 818 N N . GLU A 1 101 ? 3.151 12.702 4.595 1.00 93.25 101 GLU A N 1
ATOM 819 C CA . GLU A 1 101 ? 2.435 13.899 5.033 1.00 93.25 101 GLU A CA 1
ATOM 820 C C . GLU A 1 101 ? 2.159 13.842 6.542 1.00 93.25 101 GLU A C 1
ATOM 822 O O . GLU A 1 101 ? 2.527 12.876 7.226 1.00 93.25 101 GLU A O 1
ATOM 827 N N . GLU A 1 102 ? 1.518 14.890 7.070 1.00 89.50 102 GLU A N 1
ATOM 828 C CA . GLU A 1 102 ? 1.134 14.992 8.484 1.00 89.50 102 GLU A CA 1
ATOM 829 C C . GLU A 1 102 ? 0.284 13.792 8.925 1.00 89.50 102 GLU A C 1
ATOM 831 O O . GLU A 1 102 ? 0.517 13.230 9.993 1.00 89.50 102 GLU A O 1
ATOM 836 N N . ASN A 1 103 ? -0.626 13.340 8.057 1.00 84.25 103 ASN A N 1
ATOM 837 C CA . ASN A 1 103 ? -1.605 12.295 8.365 1.00 84.25 103 ASN A CA 1
ATOM 838 C C . ASN A 1 103 ? -1.081 10.862 8.208 1.00 84.25 103 ASN A C 1
ATOM 840 O O . ASN A 1 103 ? -1.763 9.924 8.605 1.00 84.25 103 ASN A O 1
ATOM 844 N N . GLY A 1 104 ? 0.094 10.653 7.606 1.00 89.50 104 GLY A N 1
ATOM 845 C CA . GLY A 1 104 ? 0.549 9.296 7.300 1.00 89.50 104 GLY A CA 1
ATOM 846 C C . GLY A 1 104 ? 1.450 9.214 6.081 1.00 89.50 104 GLY A C 1
ATOM 847 O O . GLY A 1 104 ? 1.993 10.215 5.618 1.00 89.50 104 GLY A O 1
ATOM 848 N N . TRP A 1 105 ? 1.657 7.994 5.613 1.00 90.88 105 TRP A N 1
ATOM 849 C CA . TRP A 1 105 ? 2.363 7.671 4.382 1.00 90.88 105 TRP A CA 1
ATOM 850 C C . TRP A 1 105 ? 1.365 7.305 3.294 1.00 90.88 105 TRP A C 1
ATOM 852 O O . TRP A 1 105 ? 0.392 6.629 3.576 1.00 90.88 105 TRP A O 1
ATOM 862 N N . SER A 1 106 ? 1.614 7.683 2.054 1.00 92.31 106 SER A N 1
ATOM 863 C CA . SER A 1 106 ? 0.836 7.248 0.896 1.00 92.31 106 SER A CA 1
ATOM 864 C C . SER A 1 106 ? 1.774 6.685 -0.169 1.00 92.31 106 SER A C 1
ATOM 866 O O . SER A 1 106 ? 2.967 7.002 -0.193 1.00 92.31 106 SER A O 1
ATOM 868 N N . PHE A 1 107 ? 1.259 5.813 -1.034 1.00 94.12 107 PHE A N 1
ATOM 869 C CA . PHE A 1 107 ? 2.056 5.145 -2.064 1.00 94.12 107 PHE A CA 1
ATOM 870 C C . PHE A 1 107 ? 1.451 5.409 -3.440 1.00 94.12 107 PHE A C 1
ATOM 872 O O . PHE A 1 107 ? 0.359 4.944 -3.753 1.00 94.12 107 PHE A O 1
ATOM 879 N N . LEU A 1 108 ? 2.163 6.172 -4.268 1.00 94.50 108 LEU A N 1
ATOM 880 C CA . LEU A 1 108 ? 1.765 6.469 -5.643 1.00 94.50 108 LEU A CA 1
ATOM 881 C C . LEU A 1 108 ? 2.375 5.431 -6.592 1.00 94.50 108 LEU A C 1
ATOM 883 O O . LEU A 1 108 ? 3.600 5.292 -6.645 1.00 94.50 108 LEU A O 1
ATOM 887 N N . SER A 1 109 ? 1.544 4.741 -7.374 1.00 95.00 109 SER A N 1
ATOM 888 C CA . SER A 1 109 ? 2.011 3.852 -8.440 1.00 95.00 109 SER A CA 1
ATOM 889 C C . SER A 1 109 ? 2.730 4.667 -9.514 1.00 95.00 109 SER A C 1
ATOM 891 O O . SER A 1 109 ? 2.173 5.613 -10.086 1.00 95.00 109 SER A O 1
ATOM 893 N N . ARG A 1 110 ? 3.982 4.305 -9.818 1.00 91.12 110 ARG A N 1
ATOM 894 C CA . ARG A 1 110 ? 4.755 5.010 -10.853 1.00 91.12 110 ARG A CA 1
ATO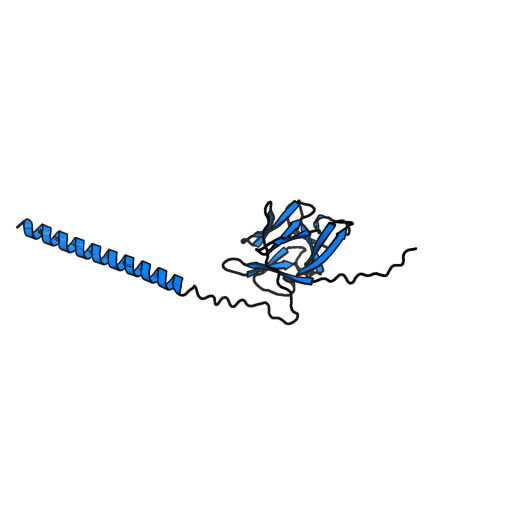M 895 C C . ARG A 1 110 ? 4.225 4.761 -12.246 1.00 91.12 110 ARG A C 1
ATOM 897 O O . ARG A 1 110 ? 4.326 5.669 -13.073 1.00 91.12 110 ARG A O 1
ATOM 904 N N . PHE A 1 111 ? 3.699 3.572 -12.496 1.00 93.88 111 PHE A N 1
ATOM 905 C CA . PHE A 1 111 ? 3.156 3.201 -13.789 1.00 93.88 111 PHE A CA 1
ATOM 906 C C . PHE A 1 111 ? 1.801 3.874 -14.029 1.00 93.88 111 PHE A C 1
ATOM 908 O O . PHE A 1 111 ? 1.680 4.687 -14.944 1.00 93.88 111 PHE A O 1
ATOM 915 N N . HIS A 1 112 ? 0.837 3.655 -13.131 1.00 94.81 112 HIS A N 1
ATOM 916 C CA . HIS A 1 112 ? -0.547 4.115 -13.308 1.00 94.81 112 HIS A CA 1
ATOM 917 C C . HIS A 1 112 ? -0.787 5.585 -12.962 1.00 94.81 112 HIS A C 1
ATOM 919 O O . HIS A 1 112 ? -1.803 6.152 -13.347 1.00 94.81 112 HIS A O 1
ATOM 925 N N . LYS A 1 113 ? 0.139 6.230 -12.239 1.00 94.75 113 LYS A N 1
ATOM 926 C CA . LYS A 1 113 ? -0.030 7.604 -11.720 1.00 94.75 113 LYS A CA 1
ATOM 927 C C . LYS A 1 113 ? -1.261 7.748 -10.814 1.00 94.75 113 LYS A C 1
ATOM 929 O O . LYS A 1 113 ? -1.902 8.796 -10.781 1.00 94.75 113 LYS A O 1
ATOM 934 N N . SER A 1 114 ? -1.560 6.699 -10.056 1.00 94.88 114 SER A N 1
ATOM 935 C CA . SER A 1 114 ? -2.679 6.626 -9.115 1.00 94.88 114 SER A CA 1
ATOM 936 C C . SER A 1 114 ? -2.217 6.082 -7.767 1.00 94.88 114 SER A C 1
ATOM 938 O O . SER A 1 114 ? -1.185 5.412 -7.672 1.00 94.88 114 SER A O 1
ATOM 940 N N . TRP A 1 115 ? -2.946 6.426 -6.716 1.00 94.12 115 TRP A N 1
ATOM 941 C CA . TRP A 1 115 ? -2.592 6.124 -5.337 1.00 94.12 115 TRP A CA 1
ATOM 942 C C . TRP A 1 115 ? -3.136 4.772 -4.911 1.00 94.12 115 TRP A C 1
ATOM 944 O O . TRP A 1 115 ? -4.240 4.402 -5.292 1.00 94.12 115 TRP A O 1
ATOM 954 N N . PHE A 1 116 ? -2.348 4.061 -4.114 1.00 91.75 116 PHE A N 1
ATOM 955 C CA . PHE A 1 116 ? -2.765 2.844 -3.442 1.00 91.75 116 PHE A CA 1
ATOM 956 C C . PHE A 1 116 ? -3.822 3.158 -2.382 1.00 91.75 116 PHE A C 1
ATOM 958 O O . PHE A 1 116 ? -3.565 3.968 -1.488 1.00 91.75 116 PHE A O 1
ATOM 965 N N . GLU A 1 117 ? -4.980 2.511 -2.469 1.00 88.94 117 GLU A N 1
ATOM 966 C CA . GLU A 1 117 ? -6.052 2.621 -1.487 1.00 88.94 117 GLU A CA 1
ATOM 967 C C . GLU A 1 117 ? -6.588 1.243 -1.105 1.00 88.94 117 GLU A C 1
ATOM 969 O O . GLU A 1 117 ? -6.723 0.345 -1.936 1.00 88.94 117 GLU A O 1
ATOM 974 N N . ILE A 1 118 ? -6.914 1.108 0.177 1.00 83.75 118 ILE A N 1
ATOM 975 C CA . ILE A 1 118 ? -7.591 -0.049 0.746 1.00 83.75 118 ILE A CA 1
ATOM 976 C C . ILE A 1 118 ? -8.967 0.428 1.221 1.00 83.75 118 ILE A C 1
ATOM 978 O O . ILE A 1 118 ? -9.066 1.331 2.057 1.00 83.75 118 ILE A O 1
ATOM 982 N N . TYR A 1 119 ? -10.023 -0.166 0.678 1.00 77.94 119 TYR A N 1
ATOM 983 C CA . TYR A 1 119 ? -11.407 0.124 1.022 1.00 77.94 119 TYR A CA 1
ATOM 984 C C . TYR A 1 119 ? -11.893 -0.720 2.203 1.00 77.94 119 TYR A C 1
ATOM 986 O O . TYR A 1 119 ? -11.295 -1.718 2.596 1.00 77.94 119 TYR A O 1
ATOM 994 N N . LYS A 1 120 ? -13.025 -0.299 2.779 1.00 66.75 120 LYS A N 1
ATOM 995 C CA . LYS A 1 120 ? -13.683 -0.977 3.910 1.00 66.75 120 LYS A CA 1
ATOM 996 C C . LYS A 1 120 ? -14.389 -2.281 3.540 1.00 66.75 120 LYS A C 1
ATOM 998 O O . LYS A 1 120 ? -14.805 -2.998 4.439 1.00 66.75 120 LYS A O 1
ATOM 1003 N N . ASP A 1 121 ? -14.620 -2.523 2.258 1.00 73.62 121 ASP A N 1
ATOM 1004 C CA . ASP A 1 121 ? -15.213 -3.749 1.717 1.00 73.62 121 ASP A CA 1
ATOM 1005 C C . ASP A 1 121 ? -14.135 -4.760 1.302 1.00 73.62 121 ASP A C 1
ATOM 1007 O O . ASP A 1 121 ? -14.357 -5.574 0.413 1.00 73.62 121 ASP A O 1
ATOM 1011 N N . ASP A 1 122 ? -12.964 -4.667 1.933 1.00 69.12 122 ASP A N 1
ATOM 1012 C CA . ASP A 1 122 ? -11.785 -5.493 1.689 1.00 69.12 122 ASP A CA 1
ATOM 1013 C C . ASP A 1 122 ? -11.217 -5.414 0.265 1.00 69.12 122 ASP A C 1
ATOM 1015 O O . ASP A 1 122 ? -10.344 -6.193 -0.112 1.00 69.12 122 ASP A O 1
ATOM 1019 N N . ASN A 1 123 ? -11.654 -4.423 -0.516 1.00 79.31 123 ASN A N 1
ATOM 1020 C CA . ASN A 1 123 ? -11.134 -4.186 -1.851 1.00 79.31 123 ASN A CA 1
ATOM 1021 C C . ASN A 1 123 ? -9.900 -3.290 -1.821 1.00 79.31 123 ASN A C 1
ATOM 1023 O O . ASN A 1 123 ? -9.830 -2.290 -1.106 1.00 79.31 123 ASN A O 1
ATOM 1027 N N . VAL A 1 124 ? -8.936 -3.615 -2.673 1.00 85.31 124 VAL A N 1
ATOM 1028 C CA . VAL A 1 124 ? -7.736 -2.810 -2.880 1.00 85.31 124 VAL A CA 1
ATOM 1029 C C . VAL A 1 124 ? -7.781 -2.239 -4.288 1.00 85.31 124 VAL A C 1
ATOM 1031 O O . VAL A 1 124 ? -8.005 -2.969 -5.252 1.00 85.31 124 VAL A O 1
ATOM 1034 N N . SER A 1 125 ? -7.620 -0.924 -4.417 1.00 89.31 125 SER A N 1
ATOM 1035 C CA . SER A 1 125 ? -7.776 -0.232 -5.696 1.00 89.31 125 SER A CA 1
ATOM 1036 C C . SER A 1 125 ? -6.730 0.870 -5.885 1.00 89.31 125 SER A C 1
ATOM 1038 O O . SER A 1 125 ? -6.055 1.316 -4.954 1.00 89.31 125 SER A O 1
ATOM 1040 N N . LEU A 1 126 ? -6.586 1.303 -7.137 1.00 91.25 126 LEU A N 1
ATOM 1041 C CA . LEU A 1 126 ? -5.912 2.548 -7.474 1.00 91.25 126 LEU A CA 1
ATOM 1042 C C . LEU A 1 126 ? -6.925 3.691 -7.522 1.00 91.25 126 LEU A C 1
ATOM 1044 O O . LEU A 1 126 ? -7.994 3.544 -8.115 1.00 91.25 126 LEU A O 1
ATOM 1048 N N . VAL A 1 127 ? -6.569 4.843 -6.954 1.00 92.00 127 VAL A N 1
ATOM 1049 C CA . VAL A 1 127 ? -7.433 6.032 -6.927 1.00 92.00 127 VAL A CA 1
ATOM 1050 C C . VAL A 1 127 ? -6.727 7.325 -7.315 1.00 92.00 127 VAL A C 1
ATOM 1052 O O . VAL A 1 127 ? -5.502 7.438 -7.320 1.00 92.00 127 VAL A O 1
ATOM 1055 N N . GLY A 1 128 ? -7.521 8.343 -7.654 1.00 92.44 128 GLY A N 1
ATOM 1056 C CA . GLY A 1 128 ? -7.024 9.650 -8.093 1.00 92.44 128 GLY A CA 1
ATOM 1057 C C . GLY A 1 128 ? -6.527 10.576 -6.975 1.00 92.44 128 GLY A C 1
ATOM 1058 O O . GLY A 1 128 ? -5.972 11.629 -7.279 1.00 92.44 128 GLY A O 1
ATOM 1059 N N . MET A 1 129 ? -6.714 10.222 -5.701 1.00 92.00 129 MET A N 1
ATOM 1060 C CA . MET A 1 129 ? -6.346 11.050 -4.543 1.00 92.00 129 MET A CA 1
ATOM 1061 C C . MET A 1 129 ? -5.539 10.237 -3.524 1.00 92.00 129 MET A C 1
ATOM 1063 O O . MET A 1 129 ? -5.741 9.031 -3.446 1.00 92.00 129 MET A O 1
ATOM 1067 N N . PRO A 1 130 ? -4.623 10.855 -2.759 1.00 91.25 130 PRO A N 1
ATOM 1068 C CA . PRO A 1 130 ? -3.808 10.125 -1.797 1.00 91.25 130 PRO A CA 1
ATOM 1069 C C . PRO A 1 130 ? -4.646 9.574 -0.642 1.00 91.25 130 PRO A C 1
ATOM 1071 O O . PRO A 1 130 ? -5.384 10.317 0.007 1.00 91.25 130 PRO A O 1
ATOM 1074 N N . THR A 1 131 ? -4.437 8.294 -0.343 1.00 88.44 131 THR A N 1
ATOM 1075 C CA . THR A 1 131 ? -4.908 7.642 0.883 1.00 88.44 131 THR A CA 1
ATOM 1076 C C . THR A 1 131 ? -3.713 7.408 1.800 1.00 88.44 131 THR A C 1
ATOM 1078 O O . THR A 1 131 ? -2.633 7.016 1.347 1.00 88.44 131 THR A O 1
ATOM 1081 N N . PHE A 1 132 ? -3.881 7.721 3.085 1.00 88.25 132 PHE A N 1
ATOM 1082 C CA . PHE A 1 132 ? -2.796 7.709 4.061 1.00 88.25 132 PHE A CA 1
ATOM 1083 C C . PHE A 1 132 ? -2.859 6.476 4.959 1.00 88.25 132 PHE A C 1
ATOM 1085 O O . PHE A 1 132 ? -3.908 6.123 5.490 1.00 88.25 132 PHE A O 1
ATOM 1092 N N . PHE A 1 133 ? -1.694 5.877 5.151 1.00 85.75 133 PHE A N 1
ATOM 1093 C CA . PHE A 1 133 ? -1.423 4.712 5.972 1.00 85.75 133 PHE A CA 1
ATOM 1094 C C . PHE A 1 133 ? -0.525 5.111 7.139 1.00 85.75 133 PHE A C 1
ATOM 1096 O O . PHE A 1 133 ? 0.427 5.892 6.991 1.00 85.75 133 PHE A O 1
ATOM 1103 N N . GLU A 1 134 ? -0.789 4.537 8.302 1.00 84.81 134 GLU A N 1
ATOM 1104 C CA . GLU A 1 134 ? 0.156 4.564 9.407 1.00 84.81 134 GLU A CA 1
ATOM 1105 C C . GLU A 1 134 ? 1.127 3.390 9.226 1.00 84.81 134 GLU A C 1
ATOM 1107 O O . GLU A 1 134 ? 0.713 2.268 8.942 1.00 84.81 134 GLU A O 1
ATOM 1112 N N . LEU A 1 135 ? 2.434 3.664 9.291 1.00 82.75 135 LEU A N 1
ATOM 1113 C CA . LEU A 1 135 ? 3.461 2.630 9.152 1.00 82.75 135 LEU A CA 1
ATOM 1114 C C . LEU A 1 135 ? 4.134 2.444 10.500 1.00 82.75 135 LEU A C 1
ATOM 1116 O O . LEU A 1 135 ? 4.792 3.362 11.000 1.00 82.75 135 LEU A O 1
ATOM 1120 N N . GLU A 1 136 ? 4.021 1.243 11.047 1.00 81.31 136 GLU A N 1
ATOM 1121 C CA . GLU A 1 136 ? 4.670 0.886 12.300 1.00 81.31 136 GLU A CA 1
ATOM 1122 C C . GLU A 1 136 ? 5.870 -0.030 12.059 1.00 81.31 136 GLU A C 1
ATOM 1124 O O . GLU A 1 136 ? 5.763 -0.991 11.291 1.00 81.31 136 GLU A O 1
ATOM 1129 N N . PRO A 1 137 ? 7.026 0.240 12.696 1.00 79.12 137 PRO A N 1
ATOM 1130 C CA . PRO A 1 137 ? 8.187 -0.627 12.585 1.00 79.12 137 PRO A CA 1
ATOM 1131 C C . PRO A 1 137 ? 7.907 -1.974 13.253 1.00 79.12 137 PRO A C 1
ATOM 1133 O O . PRO A 1 137 ? 7.525 -2.029 14.424 1.00 79.12 137 PRO A O 1
ATOM 1136 N N . TRP A 1 138 ? 8.172 -3.060 12.530 1.00 73.56 138 TRP A N 1
ATOM 1137 C CA . TRP A 1 138 ? 8.069 -4.404 13.089 1.00 73.56 138 TRP A CA 1
ATOM 1138 C C . TRP A 1 138 ? 9.165 -4.651 14.137 1.00 73.56 138 TRP A C 1
ATOM 1140 O O . TRP A 1 138 ? 10.326 -4.271 13.948 1.00 73.56 138 TRP A O 1
ATOM 1150 N N . LYS A 1 139 ? 8.804 -5.306 15.247 1.00 72.75 139 LYS A N 1
ATOM 1151 C CA . LYS A 1 139 ? 9.741 -5.762 16.281 1.00 72.75 139 LYS A CA 1
ATOM 1152 C C . LYS A 1 139 ? 9.596 -7.267 16.446 1.00 72.75 139 LYS A C 1
ATOM 1154 O O . LYS A 1 139 ? 8.546 -7.750 16.851 1.00 72.75 139 LYS A O 1
ATOM 1159 N N . GLU A 1 140 ? 10.671 -7.990 16.167 1.00 63.41 140 GLU A N 1
ATOM 1160 C CA . GLU A 1 140 ? 10.730 -9.442 16.314 1.00 63.41 140 GLU A CA 1
ATOM 1161 C C . GLU A 1 140 ? 10.406 -9.853 17.764 1.00 63.41 140 GLU A C 1
ATOM 1163 O O . GLU A 1 140 ? 11.002 -9.339 18.714 1.00 63.41 140 GLU A O 1
ATOM 1168 N N . GLY A 1 141 ? 9.408 -10.726 17.942 1.00 62.50 141 GLY A N 1
ATOM 1169 C CA . GLY A 1 141 ? 8.914 -11.150 19.260 1.00 62.50 141 GLY A CA 1
ATOM 1170 C C . GLY A 1 141 ? 7.948 -10.177 19.951 1.00 62.50 141 GLY A C 1
ATOM 1171 O O . GLY A 1 141 ? 7.538 -10.430 21.084 1.00 62.50 141 GLY A O 1
ATOM 1172 N N . GLY A 1 142 ? 7.566 -9.076 19.298 1.00 53.91 142 GLY A N 1
ATOM 1173 C CA . GLY A 1 142 ? 6.423 -8.279 19.721 1.00 53.91 142 GLY A CA 1
ATOM 1174 C C . GLY A 1 142 ? 5.135 -8.995 19.333 1.00 53.91 142 GLY A C 1
ATOM 1175 O O . GLY A 1 142 ? 4.945 -9.327 18.167 1.00 53.91 142 GLY A O 1
ATOM 1176 N N . ASN A 1 143 ? 4.230 -9.213 20.290 1.00 52.62 143 ASN A N 1
ATOM 1177 C CA . ASN A 1 143 ? 2.833 -9.408 19.914 1.00 52.62 143 ASN A CA 1
ATOM 1178 C C . ASN A 1 143 ? 2.431 -8.194 19.073 1.00 52.62 143 ASN A C 1
ATOM 1180 O O . ASN A 1 143 ? 2.842 -7.073 19.406 1.00 52.62 143 ASN A O 1
ATOM 1184 N N . ALA A 1 144 ? 1.643 -8.417 18.019 1.00 53.34 144 ALA A N 1
ATOM 1185 C CA . ALA A 1 144 ? 0.959 -7.334 17.329 1.00 53.34 144 ALA A CA 1
ATOM 1186 C C . ALA A 1 144 ? 0.419 -6.361 18.380 1.00 53.34 144 ALA A C 1
ATOM 1188 O O . ALA A 1 144 ? -0.059 -6.837 19.422 1.00 53.34 144 ALA A O 1
ATOM 1189 N N . PRO A 1 145 ? 0.558 -5.040 18.191 1.00 51.28 145 PRO A N 1
ATOM 1190 C CA . PRO A 1 145 ? 0.011 -4.092 19.136 1.00 51.28 145 PRO A CA 1
ATOM 1191 C C . PRO A 1 145 ? -1.487 -4.364 19.220 1.00 51.28 145 PRO A C 1
ATOM 1193 O O . PRO A 1 145 ? -2.268 -3.922 18.392 1.00 51.28 145 PRO A O 1
ATOM 1196 N N . HIS A 1 146 ? -1.898 -5.122 20.236 1.00 46.31 146 HIS A N 1
ATOM 1197 C CA . HIS A 1 146 ? -3.267 -5.141 20.686 1.00 46.31 146 HIS A CA 1
ATOM 1198 C C . HIS A 1 146 ? -3.480 -3.735 21.213 1.00 46.31 146 HIS A C 1
ATOM 1200 O O . HIS A 1 146 ? -3.223 -3.437 22.383 1.00 46.31 146 HIS A O 1
ATOM 1206 N N . LYS A 1 147 ? -3.902 -2.836 20.327 1.00 47.66 147 LYS A N 1
ATOM 1207 C CA . LYS A 1 147 ? -4.576 -1.628 20.741 1.00 47.66 147 LYS A CA 1
ATOM 1208 C C . LYS A 1 147 ? -5.801 -2.160 21.452 1.00 47.66 147 LYS A C 1
ATOM 1210 O O . LYS A 1 147 ? -6.728 -2.664 20.825 1.00 47.66 147 LYS A O 1
ATOM 1215 N N . ASN A 1 148 ? -5.713 -2.232 22.779 1.00 39.97 148 ASN A N 1
ATOM 1216 C CA . ASN A 1 148 ? -6.806 -2.692 23.609 1.00 39.97 148 ASN A CA 1
ATOM 1217 C C . ASN A 1 148 ? -8.016 -1.882 23.153 1.00 39.97 148 ASN A C 1
ATOM 1219 O O . ASN A 1 148 ? -8.090 -0.695 23.462 1.00 39.97 148 ASN A O 1
ATOM 1223 N N . SER A 1 149 ? -8.966 -2.505 22.452 1.00 44.47 149 SER A N 1
ATOM 1224 C CA . SER A 1 149 ? -10.223 -1.879 22.019 1.00 44.47 149 SER A CA 1
ATOM 1225 C C . SER A 1 149 ? -11.140 -1.540 23.207 1.00 44.47 149 SER A C 1
ATOM 1227 O O . SER A 1 149 ? -12.333 -1.302 23.069 1.00 44.47 149 SER A O 1
ATOM 1229 N N . SER A 1 150 ? -10.554 -1.448 24.401 1.00 41.53 150 SER A N 1
ATOM 1230 C CA . SER A 1 150 ? -11.043 -0.754 25.576 1.00 41.53 150 SER A CA 1
ATOM 1231 C C . SER A 1 150 ? -10.837 0.766 25.443 1.00 41.53 150 SER A C 1
ATOM 1233 O O . SER A 1 150 ? -10.486 1.436 26.415 1.00 41.53 150 SER A O 1
ATOM 1235 N N . GLU A 1 151 ? -11.119 1.356 24.284 1.00 47.06 151 GLU A N 1
ATOM 1236 C CA . GLU A 1 151 ? -11.817 2.636 24.347 1.00 47.06 151 GLU A CA 1
ATOM 1237 C C . GLU A 1 151 ? -13.274 2.281 24.602 1.00 47.06 151 GLU A C 1
ATOM 1239 O O . GLU A 1 151 ? -14.093 2.104 23.702 1.00 47.06 151 GLU A O 1
ATOM 1244 N N . SER A 1 152 ? -13.583 2.113 25.890 1.00 51.47 152 SER A N 1
ATOM 1245 C CA . SER A 1 152 ? -14.946 2.268 26.362 1.00 51.47 152 SER A CA 1
ATOM 1246 C C . SER A 1 152 ? -15.513 3.511 25.672 1.00 51.47 152 SER A C 1
ATOM 1248 O O . SER A 1 152 ? -14.821 4.536 25.643 1.00 51.47 152 SER A O 1
ATOM 1250 N N . PRO A 1 153 ? -16.726 3.440 25.081 1.00 50.53 153 PRO A N 1
ATOM 1251 C CA . PRO A 1 153 ? -17.342 4.613 24.474 1.00 50.53 153 PRO A CA 1
ATOM 1252 C C . PRO A 1 153 ? -17.185 5.749 25.478 1.00 50.53 153 PRO A C 1
ATOM 1254 O O . PRO A 1 153 ? -17.475 5.504 26.660 1.00 50.53 153 PRO A O 1
ATOM 1257 N N . PRO A 1 154 ? -16.648 6.920 25.072 1.00 55.09 154 PRO A N 1
ATOM 1258 C CA . PRO A 1 154 ? -16.250 7.937 26.025 1.00 55.09 154 PRO A CA 1
ATOM 1259 C C . PRO A 1 154 ? -17.432 8.121 26.956 1.00 55.09 154 PRO A C 1
ATOM 1261 O O . PRO A 1 154 ? -18.544 8.323 26.475 1.00 55.09 154 PRO A O 1
ATOM 1264 N N . ILE A 1 155 ? -17.233 7.954 28.265 1.00 63.19 155 ILE A N 1
ATOM 1265 C CA . ILE A 1 155 ? -18.311 7.983 29.275 1.00 63.19 155 ILE A CA 1
ATOM 1266 C C . ILE A 1 155 ? -19.237 9.197 29.050 1.00 63.19 155 ILE A C 1
ATOM 1268 O O . ILE A 1 155 ? -20.439 9.145 29.301 1.00 63.19 155 ILE A O 1
ATOM 1272 N N . VAL A 1 156 ? -18.675 10.256 28.465 1.00 64.31 156 VAL A N 1
ATOM 1273 C CA . VAL A 1 156 ? -19.337 11.439 27.918 1.00 64.31 156 VAL A CA 1
ATOM 1274 C C . VAL A 1 156 ? -20.480 11.129 26.934 1.00 64.31 156 VAL A C 1
ATOM 1276 O O . VAL A 1 156 ? -21.560 11.676 27.104 1.00 64.31 156 VAL A O 1
ATOM 1279 N N . VAL A 1 157 ? -20.309 10.261 25.933 1.00 69.88 157 VAL A N 1
ATOM 1280 C CA . VAL A 1 157 ? -21.344 9.935 24.930 1.00 69.88 157 VAL A CA 1
ATOM 1281 C C . VAL A 1 157 ? -22.522 9.205 25.570 1.00 69.88 157 VAL A C 1
ATOM 1283 O O . VAL A 1 157 ? -23.668 9.576 25.326 1.00 69.88 157 VAL A O 1
ATOM 1286 N N . ILE A 1 158 ? -22.263 8.228 26.447 1.00 72.00 158 ILE A N 1
ATOM 1287 C CA . ILE A 1 158 ? -23.334 7.540 27.188 1.00 72.00 158 ILE A CA 1
ATOM 1288 C C . ILE A 1 158 ? -24.056 8.529 28.112 1.00 72.00 158 ILE A C 1
ATOM 1290 O O . ILE A 1 158 ? -25.286 8.554 28.140 1.00 72.00 158 ILE A O 1
ATOM 1294 N N . ALA A 1 159 ? -23.320 9.392 28.818 1.00 76.12 159 ALA A N 1
ATOM 1295 C CA . ALA A 1 159 ? -23.912 10.413 29.678 1.00 76.12 159 ALA A CA 1
ATOM 1296 C C . ALA A 1 159 ? -24.788 11.402 28.887 1.00 76.12 159 ALA A C 1
ATOM 1298 O O . ALA A 1 159 ? -25.904 11.698 29.309 1.00 76.12 159 ALA A O 1
ATOM 1299 N N . VAL A 1 160 ? -24.332 11.865 27.719 1.00 81.81 160 VAL A N 1
ATOM 1300 C CA . VAL A 1 160 ? -25.085 12.790 26.857 1.00 81.81 160 VAL A CA 1
ATOM 1301 C C . VAL A 1 160 ? -26.362 12.135 26.329 1.00 81.81 160 VAL A C 1
ATOM 1303 O O . VAL A 1 160 ? -27.427 12.747 26.408 1.00 81.81 160 VAL A O 1
ATOM 1306 N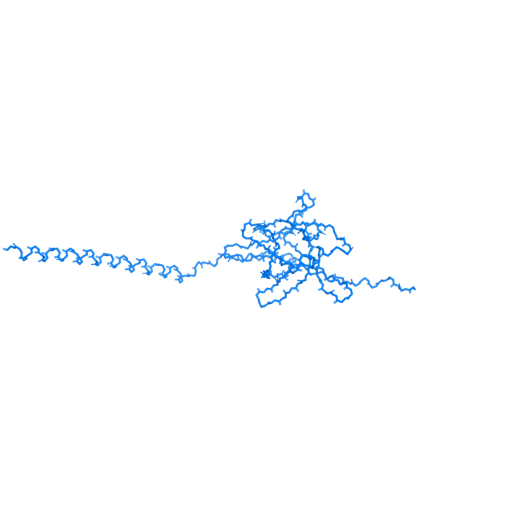 N . VAL A 1 161 ? -26.300 10.883 25.863 1.00 86.31 161 VAL A N 1
ATOM 1307 C CA . VAL A 1 161 ? -27.492 10.150 25.401 1.00 86.31 161 VAL A CA 1
ATOM 1308 C C . VAL A 1 161 ? -28.492 9.953 26.546 1.00 86.31 161 VAL A C 1
ATOM 1310 O O . VAL A 1 161 ? -29.680 10.223 26.369 1.00 86.31 161 VAL A O 1
ATOM 1313 N N . CYS A 1 162 ? -28.032 9.572 27.741 1.00 85.31 162 CYS A N 1
ATOM 1314 C CA . CYS A 1 162 ? -28.898 9.415 28.913 1.00 85.31 162 CYS A CA 1
ATOM 1315 C C . CYS A 1 162 ? -29.573 10.733 29.332 1.00 85.31 162 CYS A C 1
ATOM 1317 O O . CYS A 1 162 ? -30.760 10.730 29.664 1.00 85.31 162 CYS A O 1
ATOM 1319 N N . ILE A 1 163 ? -28.855 11.861 29.277 1.00 90.19 163 ILE A N 1
ATOM 1320 C CA . ILE A 1 163 ? -29.416 13.188 29.578 1.00 90.19 163 ILE A CA 1
ATOM 1321 C C . ILE A 1 163 ? -30.488 13.568 28.549 1.00 90.19 163 ILE A C 1
ATOM 1323 O O . ILE A 1 163 ? -31.570 14.012 28.936 1.00 90.19 163 ILE A O 1
ATOM 1327 N N . PHE A 1 164 ? -30.228 13.355 27.255 1.00 90.00 164 PHE A N 1
ATOM 1328 C CA . PHE A 1 164 ? -31.196 13.655 26.196 1.00 90.00 164 PHE A CA 1
ATOM 1329 C C . PHE A 1 164 ? -32.470 12.817 26.323 1.00 90.00 164 PHE A C 1
ATOM 1331 O O . PHE A 1 164 ? -33.573 13.364 26.289 1.00 90.00 164 PHE A O 1
ATOM 1338 N N . VAL A 1 165 ? -32.336 11.505 26.534 1.00 92.25 165 VAL A N 1
ATOM 1339 C CA . VAL A 1 165 ? -33.490 10.610 26.711 1.00 92.25 165 VAL A CA 1
ATOM 1340 C C . VAL A 1 165 ? -34.287 10.992 27.963 1.00 92.25 165 VAL A C 1
ATOM 1342 O O . VAL A 1 165 ? -35.514 11.087 27.903 1.00 92.25 165 VAL A O 1
ATOM 1345 N N . GLY A 1 166 ? -33.607 11.294 29.075 1.00 91.38 166 GLY A N 1
ATOM 1346 C CA . GLY A 1 166 ? -34.252 11.759 30.304 1.00 91.38 166 GLY A CA 1
ATOM 1347 C C . GLY A 1 166 ? -35.036 13.062 30.112 1.00 91.38 166 GLY A C 1
ATOM 1348 O O . GLY A 1 166 ? -36.188 13.159 30.544 1.00 91.38 166 GLY A O 1
ATOM 1349 N N . ALA A 1 167 ? -34.459 14.039 29.404 1.00 91.56 167 ALA A N 1
ATOM 1350 C CA . ALA A 1 167 ? -35.121 15.307 29.099 1.00 91.56 167 ALA A CA 1
ATOM 1351 C C . ALA A 1 167 ? -36.368 15.113 28.219 1.00 91.56 167 ALA A C 1
ATOM 1353 O O . ALA A 1 167 ? -37.422 15.682 28.509 1.00 91.56 167 ALA A O 1
ATOM 1354 N N . CYS A 1 168 ? -36.293 14.265 27.188 1.00 91.75 168 CYS A N 1
ATOM 1355 C CA . CYS A 1 168 ? -37.436 13.970 26.321 1.00 91.75 168 CYS A CA 1
ATOM 1356 C C . CYS A 1 168 ? -38.600 13.320 27.085 1.00 91.75 168 CYS A C 1
ATOM 1358 O O . CYS A 1 168 ? -39.755 13.705 26.889 1.00 91.75 168 CYS A O 1
ATOM 1360 N N . ILE A 1 169 ? -38.310 12.377 27.988 1.00 93.50 169 ILE A N 1
ATOM 1361 C CA . ILE A 1 169 ? -39.335 11.725 28.816 1.00 93.50 169 ILE A CA 1
ATOM 1362 C C . ILE A 1 169 ? -39.998 12.743 29.754 1.00 93.50 169 ILE A C 1
ATOM 1364 O O . ILE A 1 169 ? -41.227 12.786 29.844 1.00 93.50 169 ILE A O 1
ATOM 1368 N N . ALA A 1 170 ? -39.215 13.608 30.407 1.00 93.06 170 ALA A N 1
ATOM 1369 C CA . ALA A 1 170 ? -39.740 14.636 31.306 1.00 93.06 170 ALA A CA 1
ATOM 1370 C C . ALA A 1 170 ? -40.662 15.637 30.584 1.00 93.06 170 ALA A C 1
ATOM 1372 O O . ALA A 1 170 ? -41.727 15.991 31.103 1.00 93.06 170 ALA A O 1
ATOM 1373 N N . ILE A 1 171 ? -40.295 16.050 29.365 1.00 93.69 171 ILE A N 1
ATOM 1374 C CA . ILE A 1 171 ? -41.125 16.920 28.519 1.00 93.69 171 ILE A CA 1
ATOM 1375 C C . ILE A 1 171 ? -42.428 16.209 28.130 1.00 93.69 171 ILE A C 1
ATOM 1377 O O . ILE A 1 171 ? -43.506 16.793 28.257 1.00 93.69 171 ILE A O 1
ATOM 1381 N N . GLY A 1 172 ? -42.355 14.938 27.718 1.00 92.38 172 GLY A N 1
ATOM 1382 C CA . GLY A 1 172 ? -43.532 14.143 27.358 1.00 92.38 172 GLY A CA 1
ATOM 1383 C C . GLY A 1 172 ? -44.529 13.994 28.512 1.00 92.38 172 GLY A C 1
ATOM 1384 O O . GLY A 1 172 ? -45.726 14.227 28.333 1.00 92.38 172 GLY A O 1
ATOM 1385 N N . ILE A 1 173 ? -44.043 13.686 29.718 1.00 93.12 173 ILE A N 1
ATOM 1386 C CA . ILE A 1 173 ? -44.883 13.576 30.922 1.00 93.12 173 ILE A CA 1
ATOM 1387 C C . ILE A 1 173 ? -45.515 14.929 31.267 1.00 93.12 173 ILE A C 1
ATOM 1389 O O . ILE A 1 173 ? -46.722 15.003 31.510 1.00 93.12 173 ILE A O 1
ATOM 1393 N N . SER A 1 174 ? -44.730 16.010 31.231 1.00 92.69 174 SER A N 1
ATOM 1394 C CA . SER A 1 174 ? -45.221 17.365 31.519 1.00 92.69 174 SER A CA 1
ATOM 1395 C C . SER A 1 174 ? -46.340 17.779 30.558 1.00 92.69 174 SER A C 1
ATOM 1397 O O . SER A 1 174 ? -47.353 18.336 30.984 1.00 92.69 174 SER A O 1
ATOM 1399 N N . TYR A 1 175 ? -46.207 17.441 29.273 1.00 92.94 175 TYR A N 1
ATOM 1400 C CA . TYR A 1 175 ? -47.227 17.704 28.259 1.00 92.94 175 TYR A CA 1
ATOM 1401 C C . TYR A 1 175 ? -48.535 16.936 28.521 1.00 92.94 175 TYR A C 1
ATOM 1403 O O . TYR A 1 175 ? -49.623 17.508 28.423 1.00 92.94 175 TYR A O 1
ATOM 1411 N N . ILE A 1 176 ? -48.450 15.657 28.904 1.00 92.19 176 ILE A N 1
ATOM 1412 C CA . ILE A 1 176 ? -49.626 14.829 29.228 1.00 92.19 176 ILE A CA 1
ATOM 1413 C C . ILE A 1 176 ? -50.373 15.382 30.452 1.00 92.19 176 ILE A C 1
ATOM 1415 O O . ILE A 1 176 ? -51.608 15.466 30.439 1.00 92.19 176 ILE A O 1
ATOM 1419 N N . ILE A 1 177 ? -49.637 15.792 31.491 1.00 91.69 177 ILE A N 1
ATOM 1420 C CA . ILE A 1 177 ? -50.212 16.398 32.701 1.00 91.69 177 ILE A CA 1
ATOM 1421 C C . ILE A 1 177 ? -50.906 17.718 32.352 1.00 91.69 177 ILE A C 1
ATOM 1423 O O . ILE A 1 177 ? -52.072 17.905 32.702 1.00 91.69 177 ILE A O 1
ATOM 1427 N N . TYR A 1 178 ? -50.232 18.599 31.607 1.00 91.25 178 TYR A N 1
ATOM 1428 C CA . TYR A 1 178 ? -50.792 19.883 31.184 1.00 91.25 178 TYR A CA 1
ATOM 1429 C C . TYR A 1 178 ? -52.093 19.703 30.392 1.00 91.25 178 TYR A C 1
ATOM 1431 O O . TYR A 1 178 ? -53.109 20.329 30.697 1.00 91.25 178 TYR A O 1
ATOM 1439 N N . LYS A 1 179 ? -52.103 18.768 29.432 1.00 89.62 179 LYS A N 1
ATOM 1440 C CA . LYS A 1 179 ? -53.293 18.455 28.634 1.00 89.62 179 LYS A CA 1
ATOM 1441 C C . LYS A 1 179 ? -54.452 17.949 29.499 1.00 89.62 179 LYS A C 1
ATOM 1443 O O . LYS A 1 179 ? -55.590 18.365 29.292 1.00 89.62 179 LYS A O 1
ATOM 1448 N N . SER A 1 180 ? -54.176 17.099 30.491 1.00 85.69 180 SER A N 1
ATOM 1449 C CA . SER A 1 180 ? -55.203 16.592 31.416 1.00 85.69 180 SER A CA 1
ATOM 1450 C C . SER A 1 180 ? -55.795 17.689 32.306 1.00 85.69 180 SER A C 1
ATOM 1452 O O . SER A 1 180 ? -57.002 17.688 32.552 1.00 85.69 180 SER A O 1
ATOM 1454 N N . ILE A 1 181 ? -54.975 18.642 32.760 1.00 86.69 181 ILE A N 1
ATOM 1455 C CA . ILE A 1 181 ? -55.438 19.793 33.551 1.00 86.69 181 ILE A CA 1
ATOM 1456 C C . ILE A 1 181 ? -56.308 20.715 32.689 1.00 86.69 181 ILE A C 1
ATOM 1458 O O . ILE A 1 181 ? -57.418 21.046 33.101 1.00 86.69 181 ILE A O 1
ATOM 1462 N N . CYS A 1 182 ? -55.870 21.059 31.472 1.00 79.19 182 CYS A N 1
ATOM 1463 C CA . CYS A 1 182 ? -56.653 21.895 30.557 1.00 79.19 182 CYS A CA 1
ATOM 1464 C C . CYS A 1 182 ? -58.029 21.298 30.240 1.00 79.19 182 CYS A C 1
ATOM 1466 O O . CYS A 1 182 ? -59.019 22.027 30.246 1.00 79.19 182 CYS A O 1
ATOM 1468 N N . ILE A 1 183 ? -58.115 19.983 30.008 1.00 80.94 183 ILE A N 1
ATOM 1469 C CA . ILE A 1 183 ? -59.402 19.315 29.766 1.00 80.94 183 ILE A CA 1
ATOM 1470 C C . ILE A 1 183 ? -60.314 19.460 30.991 1.00 80.94 183 ILE A C 1
ATOM 1472 O O . ILE A 1 183 ? -61.472 19.839 30.842 1.00 80.94 183 ILE A O 1
ATOM 1476 N N . ARG A 1 184 ? -59.802 19.235 32.209 1.00 73.81 184 ARG A N 1
ATOM 1477 C CA . ARG A 1 184 ? -60.602 19.387 33.438 1.00 73.81 184 ARG A CA 1
ATOM 1478 C C . ARG A 1 184 ? -61.081 20.823 33.660 1.00 73.81 184 ARG A C 1
ATOM 1480 O O . ARG A 1 184 ? -62.232 21.012 34.037 1.00 73.81 184 ARG A O 1
ATOM 1487 N N . SER A 1 185 ? -60.247 21.826 33.390 1.00 70.69 185 SER A N 1
ATOM 1488 C CA . SER A 1 185 ? -60.643 23.237 33.495 1.00 70.69 185 SER A CA 1
ATOM 1489 C C . SER A 1 185 ? -61.693 23.643 32.457 1.00 70.69 185 SER A C 1
ATOM 1491 O O . SER A 1 185 ? -62.532 24.490 32.751 1.00 70.69 185 SER A O 1
ATOM 1493 N N . LEU A 1 186 ? -61.691 23.024 31.270 1.00 71.81 186 LEU A N 1
ATOM 1494 C CA . LEU A 1 186 ? -62.715 23.262 30.251 1.00 71.81 186 LEU A CA 1
ATOM 1495 C C . LEU A 1 186 ? -64.092 22.735 30.693 1.00 71.81 186 LEU A C 1
ATOM 1497 O O . LEU A 1 186 ? -65.098 23.395 30.467 1.00 71.81 186 LEU A O 1
ATOM 1501 N N . PHE A 1 187 ? -64.133 21.581 31.369 1.00 66.94 187 PHE A N 1
ATOM 1502 C CA . PHE A 1 187 ? -65.382 20.995 31.873 1.00 66.94 187 PHE A CA 1
ATOM 1503 C C . PHE A 1 187 ? -65.986 21.757 33.062 1.00 66.94 187 PHE A C 1
ATOM 1505 O O . PHE A 1 187 ? -67.199 21.733 33.229 1.00 66.94 187 PHE A O 1
ATOM 1512 N N . ILE A 1 188 ? -65.180 22.461 33.864 1.00 69.69 188 ILE A N 1
ATOM 1513 C CA . ILE A 1 188 ? -65.679 23.241 35.014 1.00 69.69 188 ILE A CA 1
ATOM 1514 C C . ILE A 1 188 ? -66.409 24.525 34.575 1.00 69.69 188 ILE A C 1
ATOM 1516 O O . ILE A 1 188 ? -67.269 25.000 35.303 1.00 69.69 188 ILE A O 1
ATOM 1520 N N . ASN A 1 189 ? -66.129 25.062 33.382 1.00 56.56 189 ASN A N 1
ATOM 1521 C CA . ASN A 1 189 ? -66.788 26.271 32.862 1.00 56.56 189 ASN A CA 1
ATOM 1522 C C . ASN A 1 189 ? -68.066 25.998 32.038 1.00 56.56 189 ASN A C 1
ATOM 1524 O O . ASN A 1 189 ? -68.634 26.937 31.486 1.00 56.56 189 ASN A O 1
ATOM 1528 N N . ILE A 1 190 ? -68.497 24.736 31.906 1.00 56.91 190 ILE A N 1
ATOM 1529 C CA . ILE A 1 190 ? -69.667 24.338 31.090 1.00 56.91 190 ILE A CA 1
ATOM 1530 C C . ILE A 1 190 ? -70.848 23.846 31.963 1.00 56.91 190 ILE A C 1
ATOM 1532 O O . ILE A 1 190 ? -71.919 23.549 31.436 1.00 56.91 190 ILE A O 1
ATOM 1536 N N . CYS A 1 191 ? -70.697 23.819 33.290 1.00 47.69 191 CYS A N 1
ATOM 1537 C CA . CYS A 1 191 ? -71.772 23.527 34.248 1.00 47.69 191 CYS A CA 1
ATOM 1538 C C . CYS A 1 191 ? -72.179 24.793 35.005 1.00 47.69 191 CYS A C 1
ATOM 1540 O O . CYS A 1 191 ? -73.391 24.933 35.280 1.00 47.69 191 CYS A O 1
#

Foldseek 3Di:
DDDPDPPPPQPKFKKFWWDDDPPAIWAWFQDAPVGFQAIWIDSADDQRSMWIWTWDDDDHDTWTWIAGRRHRFTWFDDPFAIGTHHDDPPDQRRTWHWDDDPQAIWTARPVPRFTWDQDPVGGIDTHPDTDHTHIDGDDPPDHDPCPPPPPPPPVVVVVVVVVVVVVVVVVVVVVVVVVVVVVVVVVVVVD

Organism: NCBI:txid1317129

pLDDT: mean 76.61, std 16.71, range [35.88, 95.0]